Protein AF-A0A6P0X3E1-F1 (afdb_monomer)

pLDDT: mean 87.37, std 18.37, range [26.75, 98.31]

Secondary structure (DSSP, 8-state):
---EEEEES-TTSHHHHHHHHHHHHTTPPPPEEE-HHHHHTTSS-SGGG--TTEEEEE---TT-HHHHHHHHHHHHTS---S-S----HHHHHT----TTB---HHHHHHHHHHHHHHHHTT--S-EES-HHHHHHHT-HHHHHHHHHHTT---PPB-----SHHHHHHHHHHTT--EEEEEESS--TTTTEEEEEE-SS-EEEEEEEEEEEETTEEEEEEEEEEEEE--HHHHHHHHHHHHTT-EEEEE-PPPPEETTEEEEEEEEEETTEEEEEEEEE-SSS---GGGTPEEP--S-TT--------TTTSTTTTT--

Structure (mmCIF, N/CA/C/O backbone):
data_AF-A0A6P0X3E1-F1
#
_entry.id   AF-A0A6P0X3E1-F1
#
loop_
_atom_site.group_PDB
_atom_site.id
_atom_site.type_symbol
_atom_site.label_atom_id
_atom_site.label_alt_id
_atom_site.label_comp_id
_atom_site.label_asym_id
_atom_site.label_entity_id
_atom_site.label_seq_id
_atom_site.pdbx_PDB_ins_code
_atom_site.Cartn_x
_atom_site.Cartn_y
_atom_site.Cartn_z
_atom_site.occupancy
_atom_site.B_iso_or_equiv
_atom_site.auth_seq_id
_atom_site.auth_comp_id
_atom_site.auth_asym_id
_atom_site.auth_atom_id
_atom_site.pdbx_PDB_model_num
ATOM 1 N N . MET A 1 1 ? -15.601 1.318 35.218 1.00 66.62 1 MET A N 1
ATOM 2 C CA . MET A 1 1 ? -16.204 0.570 34.089 1.00 66.62 1 MET A CA 1
ATOM 3 C C . MET A 1 1 ? -15.114 -0.261 33.430 1.00 66.62 1 MET A C 1
ATOM 5 O O . MET A 1 1 ? -13.980 0.200 33.397 1.00 66.62 1 MET A O 1
ATOM 9 N N . SER A 1 2 ? -15.415 -1.480 32.975 1.00 85.50 2 SER A N 1
ATOM 10 C CA . SER A 1 2 ? -14.449 -2.319 32.248 1.00 85.50 2 SER A CA 1
ATOM 11 C C . SER A 1 2 ? -14.165 -1.731 30.865 1.00 85.50 2 SER A C 1
ATOM 13 O O . SER A 1 2 ? -15.109 -1.286 30.215 1.00 85.50 2 SER A O 1
ATOM 15 N N . ILE A 1 3 ? -12.913 -1.783 30.403 1.00 92.31 3 ILE A N 1
ATOM 16 C CA . ILE A 1 3 ? -12.552 -1.405 29.028 1.00 92.31 3 ILE A CA 1
ATOM 17 C C . ILE A 1 3 ? -13.350 -2.258 28.034 1.00 92.31 3 ILE A C 1
ATOM 19 O O . ILE A 1 3 ? -13.480 -3.471 28.223 1.00 92.31 3 ILE A O 1
ATOM 23 N N . GLN A 1 4 ? -13.857 -1.632 26.974 1.00 95.12 4 GLN A N 1
ATOM 24 C CA . GLN A 1 4 ? -14.487 -2.316 25.849 1.00 95.12 4 GLN A CA 1
ATOM 25 C C . GLN A 1 4 ? -13.724 -2.000 24.564 1.00 95.12 4 GLN A C 1
ATOM 27 O O . GLN A 1 4 ? -13.453 -0.844 24.246 1.00 95.12 4 GLN A O 1
ATOM 32 N N . PHE A 1 5 ? -13.384 -3.041 23.810 1.00 97.44 5 PHE A N 1
ATOM 33 C CA . PHE A 1 5 ? -12.738 -2.890 22.513 1.00 97.44 5 PHE A CA 1
ATOM 34 C C . PHE A 1 5 ? -13.763 -2.911 21.387 1.00 97.44 5 PHE A C 1
ATOM 36 O O . PHE A 1 5 ? -14.680 -3.734 21.372 1.00 97.44 5 PHE A O 1
ATOM 43 N N . ILE A 1 6 ? -13.559 -2.031 20.418 1.00 97.69 6 ILE A N 1
ATOM 44 C CA . ILE A 1 6 ? -14.297 -1.980 19.166 1.00 97.69 6 ILE A CA 1
ATOM 45 C C . ILE A 1 6 ? -13.281 -2.155 18.048 1.00 97.69 6 ILE A C 1
ATOM 47 O O . ILE A 1 6 ? -12.266 -1.462 18.010 1.00 97.69 6 ILE A O 1
ATOM 51 N N . VAL A 1 7 ? -13.529 -3.095 17.144 1.00 97.62 7 VAL A N 1
ATOM 52 C CA . VAL A 1 7 ? -12.631 -3.376 16.023 1.00 97.62 7 VAL A CA 1
ATOM 53 C C . VAL A 1 7 ? -13.364 -3.112 14.720 1.00 97.62 7 VAL A C 1
ATOM 55 O O . VAL A 1 7 ? -14.329 -3.800 14.393 1.00 97.62 7 VAL A O 1
ATOM 58 N N . VAL A 1 8 ? -12.863 -2.139 13.964 1.00 97.81 8 VAL A N 1
ATOM 59 C CA . VAL A 1 8 ? -13.293 -1.867 12.594 1.00 97.81 8 VAL A CA 1
ATOM 60 C C . VAL A 1 8 ? -12.459 -2.733 11.656 1.00 97.81 8 VAL A C 1
ATOM 62 O O . VAL A 1 8 ? -11.245 -2.537 11.548 1.00 97.81 8 VAL A O 1
ATOM 65 N N . ALA A 1 9 ? -13.074 -3.729 11.023 1.00 97.31 9 ALA A N 1
ATOM 66 C CA . ALA A 1 9 ? -12.349 -4.704 10.213 1.00 97.31 9 ALA A CA 1
ATOM 67 C C . ALA A 1 9 ? -13.232 -5.433 9.195 1.00 97.31 9 ALA A C 1
ATOM 69 O O . ALA A 1 9 ? -14.449 -5.514 9.328 1.00 97.31 9 ALA A O 1
ATOM 70 N N . ASN A 1 10 ? -12.581 -6.068 8.222 1.00 96.19 10 ASN A N 1
ATOM 71 C CA . ASN A 1 10 ? -13.181 -7.158 7.455 1.00 96.19 10 ASN A CA 1
ATOM 72 C C . ASN A 1 10 ? -13.273 -8.392 8.368 1.00 96.19 10 ASN A C 1
ATOM 74 O O . ASN A 1 10 ? -12.236 -8.911 8.798 1.00 96.19 10 ASN A O 1
ATOM 78 N N . GLN A 1 11 ? -14.489 -8.823 8.717 1.00 93.44 11 GLN A N 1
ATOM 79 C CA . GLN A 1 11 ? -14.736 -9.844 9.746 1.00 93.44 11 GLN A CA 1
ATOM 80 C C . GLN A 1 11 ? -14.073 -11.193 9.423 1.00 93.44 11 GLN A C 1
ATOM 82 O O . GLN A 1 11 ? -13.630 -11.902 10.325 1.00 93.44 11 GLN A O 1
ATOM 87 N N . GLU A 1 12 ? -13.938 -11.524 8.141 1.00 92.56 12 GLU A N 1
ATOM 88 C CA . GLU A 1 12 ? -13.282 -12.728 7.630 1.00 92.56 12 GLU A CA 1
ATOM 89 C C . GLU A 1 12 ? -11.753 -12.728 7.819 1.00 92.56 12 GLU A C 1
ATOM 91 O O . GLU A 1 12 ? -11.081 -13.741 7.600 1.00 92.56 12 GLU A O 1
ATOM 96 N N . ASN A 1 13 ? -11.158 -11.595 8.205 1.00 92.25 13 ASN A N 1
ATOM 97 C CA . ASN A 1 13 ? -9.718 -11.495 8.371 1.00 92.25 13 ASN A CA 1
ATOM 98 C C . ASN A 1 13 ? -9.265 -12.219 9.644 1.00 92.25 13 ASN A C 1
ATOM 100 O O . ASN A 1 13 ? -9.658 -11.878 10.755 1.00 92.25 13 ASN A O 1
ATOM 104 N N . ARG A 1 14 ? -8.308 -13.145 9.498 1.00 93.44 14 ARG A N 1
ATOM 105 C CA . ARG A 1 14 ? -7.679 -13.885 10.607 1.00 93.44 14 ARG A CA 1
ATOM 106 C C . ARG A 1 14 ? -7.200 -12.993 11.764 1.00 93.44 14 ARG A C 1
ATOM 108 O O . ARG A 1 14 ? -7.143 -13.463 12.897 1.00 93.44 14 ARG A O 1
ATOM 115 N N . ARG A 1 15 ? -6.825 -11.731 11.507 1.00 93.06 15 ARG A N 1
ATOM 116 C CA . ARG A 1 15 ? -6.444 -10.785 12.573 1.00 93.06 15 ARG A CA 1
ATOM 117 C C . ARG A 1 15 ? -7.580 -10.517 13.563 1.00 93.06 15 ARG A C 1
ATOM 119 O O . ARG A 1 15 ? -7.286 -10.368 14.742 1.00 93.06 15 ARG A O 1
ATOM 126 N N . VAL A 1 16 ? -8.836 -10.534 13.115 1.00 95.50 16 VAL A N 1
ATOM 127 C CA . VAL A 1 16 ? -10.017 -10.393 13.978 1.00 95.50 16 VAL A CA 1
ATOM 128 C C . VAL A 1 16 ? -10.124 -11.589 14.919 1.00 95.50 16 VAL A C 1
ATOM 130 O O . VAL A 1 16 ? -10.204 -11.406 16.129 1.00 95.50 16 VAL A O 1
ATOM 133 N N . THR A 1 17 ? -10.018 -12.815 14.396 1.00 95.62 17 THR A N 1
ATOM 134 C CA . THR A 1 17 ? -10.024 -14.037 15.218 1.00 95.62 17 THR A CA 1
ATOM 135 C C . THR A 1 17 ? -8.892 -14.042 16.246 1.00 95.62 17 THR A C 1
ATOM 137 O O . THR A 1 17 ? -9.122 -14.317 17.419 1.00 95.62 17 THR A O 1
ATOM 140 N N . LEU A 1 18 ? -7.666 -13.698 15.829 1.00 96.12 18 LEU A N 1
ATOM 141 C CA . LEU A 1 18 ? -6.511 -13.635 16.732 1.00 96.12 18 LEU A CA 1
ATOM 142 C C . LEU A 1 18 ? -6.674 -12.561 17.815 1.00 96.12 18 LEU A C 1
ATOM 144 O O . LEU A 1 18 ? -6.207 -12.755 18.933 1.00 96.12 18 LEU A O 1
ATOM 148 N N . TRP A 1 19 ? -7.327 -11.443 17.491 1.00 95.88 19 TRP A N 1
ATOM 149 C CA . TRP A 1 19 ? -7.636 -10.398 18.460 1.00 95.88 19 TRP A CA 1
ATOM 150 C C . TRP A 1 19 ? -8.652 -10.876 19.500 1.00 95.88 19 TRP A C 1
ATOM 152 O O . TRP A 1 19 ? -8.401 -10.729 20.691 1.00 95.88 19 TRP A O 1
ATOM 162 N N . GLN A 1 20 ? -9.749 -11.508 19.069 1.00 97.44 20 GLN A N 1
ATOM 163 C CA . GLN A 1 20 ? -10.754 -12.059 19.987 1.00 97.44 20 GLN A CA 1
ATOM 164 C C . GLN A 1 20 ? -10.147 -13.104 20.933 1.00 97.44 20 GLN A C 1
ATOM 166 O O . GLN A 1 20 ? -10.355 -13.023 22.140 1.00 97.44 20 GLN A O 1
ATOM 171 N N . GLN A 1 21 ? -9.309 -14.009 20.412 1.00 97.69 21 GLN A N 1
ATOM 172 C CA . GLN A 1 21 ? -8.597 -14.993 21.235 1.00 97.69 21 GLN A CA 1
ATOM 173 C C . GLN A 1 21 ? -7.678 -14.334 22.272 1.00 97.69 21 GLN A C 1
ATOM 175 O O . GLN A 1 21 ? -7.564 -14.806 23.399 1.00 97.69 21 GLN A O 1
ATOM 180 N N . ALA A 1 22 ? -6.995 -13.247 21.901 1.00 95.94 22 ALA A N 1
ATOM 181 C CA . ALA A 1 22 ? -6.134 -12.522 22.829 1.00 95.94 22 ALA A CA 1
ATOM 182 C C . ALA A 1 22 ? -6.940 -11.871 23.964 1.00 95.94 22 ALA A C 1
ATOM 184 O O . ALA A 1 22 ? -6.491 -11.897 25.106 1.00 95.94 22 ALA A O 1
ATOM 185 N N . LEU A 1 23 ? -8.125 -11.326 23.667 1.00 96.31 23 LEU A N 1
ATOM 186 C CA . LEU A 1 23 ? -9.020 -10.771 24.687 1.00 96.31 23 LEU A CA 1
ATOM 187 C C . LEU A 1 23 ? -9.530 -11.855 25.638 1.00 96.31 23 LEU A C 1
ATOM 189 O O . LEU A 1 23 ? -9.452 -11.672 26.850 1.00 96.31 23 LEU A O 1
ATOM 193 N N . GLU A 1 24 ? -9.964 -12.995 25.099 1.00 97.06 24 GLU A N 1
ATOM 194 C CA . GLU A 1 24 ? -10.399 -14.153 25.887 1.00 97.06 24 GLU A CA 1
ATOM 195 C C . GLU A 1 24 ? -9.293 -14.641 26.832 1.00 97.06 24 GLU A C 1
ATOM 197 O O . GLU A 1 24 ? -9.516 -14.765 28.035 1.00 97.06 24 GLU A O 1
ATOM 202 N N . ASN A 1 25 ? -8.072 -14.820 26.318 1.00 97.00 25 ASN A N 1
ATOM 203 C CA . ASN A 1 25 ? -6.921 -15.262 27.113 1.00 97.00 25 ASN A CA 1
ATOM 204 C C . ASN A 1 25 ? -6.555 -14.287 28.246 1.00 97.00 25 ASN A C 1
ATOM 206 O O . ASN A 1 25 ? -5.915 -14.687 29.216 1.00 97.00 25 ASN A O 1
ATOM 210 N N . LEU A 1 26 ? -6.927 -13.012 28.114 1.00 95.31 26 LEU A N 1
ATOM 211 C CA . LEU A 1 26 ? -6.706 -11.970 29.117 1.00 95.31 26 LEU A CA 1
ATOM 212 C C . LEU A 1 26 ? -7.928 -11.748 30.025 1.00 95.31 26 LEU A C 1
ATOM 214 O O . LEU A 1 26 ? -7.904 -10.842 30.856 1.00 95.31 26 LEU A O 1
ATOM 218 N N . GLY A 1 27 ? -9.002 -12.529 29.865 1.00 95.19 27 GLY A N 1
ATOM 219 C CA . GLY A 1 27 ? -10.251 -12.349 30.610 1.00 95.19 27 GLY A CA 1
ATOM 220 C C . GLY A 1 27 ? -10.971 -11.031 30.295 1.00 95.19 27 GLY A C 1
ATOM 221 O O . GLY A 1 27 ? -11.768 -10.550 31.101 1.00 95.19 27 GLY A O 1
ATOM 222 N N . VAL A 1 28 ? -10.684 -10.419 29.144 1.00 95.00 28 VAL A N 1
ATOM 223 C CA . VAL A 1 28 ? -11.323 -9.183 28.680 1.00 95.00 28 VAL A CA 1
ATOM 224 C C . VAL A 1 28 ? -12.553 -9.532 27.845 1.00 95.00 28 VAL A C 1
ATOM 226 O O . VAL A 1 28 ? -12.562 -10.514 27.105 1.00 95.00 28 VAL A O 1
ATOM 229 N N . LYS A 1 29 ? -13.606 -8.708 27.940 1.00 95.75 29 LYS A N 1
ATOM 230 C CA . LYS A 1 29 ? -14.819 -8.882 27.130 1.00 95.75 29 LYS A CA 1
ATOM 231 C C . LYS A 1 29 ? -14.474 -8.932 25.630 1.00 95.75 29 LYS A C 1
ATOM 233 O O . LYS A 1 29 ? -13.641 -8.131 25.193 1.00 95.75 29 LYS A O 1
ATOM 238 N N . PRO A 1 30 ? -15.139 -9.798 24.839 1.00 97.12 30 PRO A N 1
ATOM 239 C CA . PRO A 1 30 ? -14.965 -9.831 23.391 1.00 97.12 30 PRO A CA 1
ATOM 240 C C . PRO A 1 30 ? -15.162 -8.452 22.764 1.00 97.12 30 PRO A C 1
ATOM 242 O O . PRO A 1 30 ? -16.030 -7.681 23.184 1.00 97.12 30 PRO A O 1
ATOM 245 N N . ALA A 1 31 ? -14.368 -8.147 21.740 1.00 97.56 31 ALA A N 1
ATOM 246 C CA . ALA A 1 31 ? -14.509 -6.888 21.028 1.00 97.56 31 ALA A CA 1
ATOM 247 C C . ALA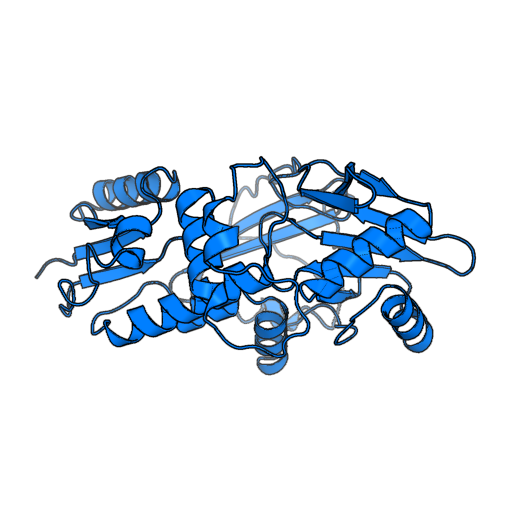 A 1 31 ? -15.812 -6.864 20.224 1.00 97.56 31 ALA A C 1
ATOM 249 O O . ALA A 1 31 ? -16.179 -7.856 19.589 1.00 97.56 31 ALA A O 1
ATOM 250 N N . THR A 1 32 ? -16.468 -5.709 20.180 1.00 97.19 32 THR A N 1
ATOM 251 C CA . THR A 1 32 ? -17.537 -5.457 19.211 1.00 97.19 32 THR A CA 1
ATOM 252 C C . THR A 1 32 ? -16.910 -5.255 17.833 1.00 97.19 32 THR A C 1
ATOM 254 O O . THR A 1 32 ? -15.993 -4.448 17.688 1.00 97.19 32 THR A O 1
ATOM 257 N N . ILE A 1 33 ? -17.367 -6.000 16.827 1.00 97.25 33 ILE A N 1
ATOM 258 C CA . ILE A 1 33 ? -16.860 -5.881 15.455 1.00 97.25 33 ILE A CA 1
ATOM 259 C C . ILE A 1 33 ? -17.792 -4.982 14.652 1.00 97.25 33 ILE A C 1
ATOM 261 O O . ILE A 1 33 ? -18.999 -5.207 14.645 1.00 97.25 33 ILE A O 1
ATOM 265 N N . ILE A 1 34 ? -17.215 -4.007 13.955 1.00 97.00 34 ILE A N 1
ATOM 266 C CA . ILE A 1 34 ? -17.905 -3.187 12.960 1.00 97.00 34 ILE A CA 1
ATOM 267 C C . ILE A 1 34 ? -17.254 -3.460 11.609 1.00 97.00 34 ILE A C 1
ATOM 269 O O . ILE A 1 34 ? -16.026 -3.415 11.485 1.00 97.00 34 ILE A O 1
ATOM 273 N N . THR A 1 35 ? -18.058 -3.753 10.591 1.00 97.50 35 THR A N 1
ATOM 274 C CA . THR A 1 35 ? -17.514 -4.016 9.259 1.00 97.50 35 THR A CA 1
ATOM 275 C C . THR A 1 35 ? -17.233 -2.717 8.510 1.00 97.50 35 THR A C 1
ATOM 277 O O . THR A 1 35 ? -17.966 -1.735 8.639 1.00 97.50 35 THR A O 1
ATOM 280 N N . TYR A 1 36 ? -16.186 -2.707 7.677 1.00 98.06 36 TYR A N 1
ATOM 281 C CA . TYR A 1 36 ? -15.957 -1.577 6.771 1.00 98.06 36 TYR A CA 1
ATOM 282 C C . TYR A 1 36 ? -17.138 -1.363 5.825 1.00 98.06 36 TYR A C 1
ATOM 284 O O . TYR A 1 36 ? -17.501 -0.222 5.569 1.00 98.06 36 TYR A O 1
ATOM 292 N N . SER A 1 37 ? -17.763 -2.440 5.346 1.00 97.06 37 SER A N 1
ATOM 293 C CA . SER A 1 37 ? -18.932 -2.355 4.470 1.00 97.06 37 SER A CA 1
ATOM 294 C C . SER A 1 37 ? -20.089 -1.592 5.120 1.00 97.06 37 SER A C 1
ATOM 296 O O . SER A 1 37 ? -20.703 -0.761 4.459 1.00 97.06 37 SER A O 1
ATOM 298 N N . ASP A 1 38 ? -20.362 -1.825 6.408 1.00 97.50 38 ASP A N 1
ATOM 299 C CA . ASP A 1 38 ? -21.428 -1.118 7.129 1.00 97.50 38 ASP A CA 1
ATOM 300 C C . ASP A 1 38 ? -21.092 0.350 7.370 1.00 97.50 38 ASP A C 1
ATOM 302 O O . ASP A 1 38 ? -21.947 1.204 7.138 1.00 97.50 38 ASP A O 1
ATOM 306 N N . LEU A 1 39 ? -19.851 0.661 7.761 1.00 97.31 39 LEU A N 1
ATOM 307 C CA . LEU A 1 39 ? -19.427 2.051 7.956 1.00 97.31 39 LEU A CA 1
ATOM 308 C C . LEU A 1 39 ? -19.421 2.849 6.652 1.00 97.31 39 LEU A C 1
ATOM 310 O O . LEU A 1 39 ? -19.841 4.001 6.638 1.00 97.31 39 LEU A O 1
ATOM 314 N N . ILE A 1 40 ? -18.942 2.258 5.555 1.00 97.69 40 ILE A N 1
ATOM 315 C CA . ILE A 1 40 ? -18.895 2.932 4.251 1.00 97.69 40 ILE A CA 1
ATOM 316 C C . ILE A 1 40 ? -20.314 3.160 3.717 1.00 97.69 40 ILE A C 1
ATOM 318 O O . ILE A 1 40 ? -20.591 4.215 3.154 1.00 97.69 40 ILE A O 1
ATOM 322 N N . ALA A 1 41 ? -21.222 2.201 3.919 1.00 96.38 41 ALA A N 1
ATOM 323 C CA . ALA A 1 41 ? -22.620 2.317 3.514 1.00 96.38 41 ALA A CA 1
ATOM 324 C C . ALA A 1 41 ? -23.478 3.173 4.469 1.00 96.38 41 ALA A C 1
ATOM 326 O O . ALA A 1 41 ? -24.667 3.348 4.208 1.00 96.38 41 ALA A O 1
ATOM 327 N N . GLY A 1 42 ? -22.919 3.669 5.580 1.00 96.00 42 GLY A N 1
ATOM 328 C CA . GLY A 1 42 ? -23.657 4.430 6.595 1.00 96.00 42 GLY A CA 1
ATOM 329 C C . GLY A 1 42 ? -24.690 3.607 7.376 1.00 96.00 42 GLY A C 1
ATOM 330 O O . GLY A 1 42 ? -25.617 4.175 7.947 1.00 96.00 42 GLY A O 1
ATOM 331 N N . ARG A 1 43 ? -24.562 2.273 7.393 1.00 96.75 43 ARG A N 1
ATOM 332 C CA . ARG A 1 43 ? -25.438 1.364 8.159 1.00 96.75 43 ARG A CA 1
ATOM 333 C C . ARG A 1 43 ? -25.056 1.277 9.635 1.00 96.75 43 ARG A C 1
ATOM 335 O O . ARG A 1 43 ? -25.869 0.856 10.451 1.00 96.75 43 ARG A O 1
ATOM 342 N N . ASP A 1 44 ? -23.825 1.656 9.959 1.00 95.12 44 ASP A N 1
ATOM 343 C CA . ASP A 1 44 ? -23.316 1.803 11.321 1.00 95.12 44 ASP A CA 1
ATOM 344 C C . ASP A 1 44 ? -22.477 3.088 11.400 1.00 95.12 44 ASP A C 1
ATOM 346 O O . ASP A 1 44 ? -22.050 3.625 10.373 1.00 95.12 44 ASP A O 1
ATOM 350 N N . THR A 1 45 ? -22.242 3.591 12.609 1.00 95.44 45 THR A N 1
ATOM 351 C CA . THR A 1 45 ? -21.490 4.827 12.844 1.00 95.44 45 THR A CA 1
ATOM 352 C C . THR A 1 45 ? -20.589 4.689 14.071 1.00 95.44 45 THR A C 1
ATOM 354 O O . THR A 1 45 ? -20.871 3.906 14.983 1.00 95.44 45 THR A O 1
ATOM 357 N N . LEU A 1 46 ? -19.469 5.418 14.109 1.00 95.69 46 LEU A N 1
ATOM 358 C CA . LEU A 1 46 ? -18.535 5.316 15.236 1.00 95.69 46 LEU A CA 1
ATOM 359 C C . LEU A 1 46 ? -19.003 6.114 16.459 1.00 95.69 46 LEU A C 1
ATOM 361 O O . LEU A 1 46 ? -18.615 5.779 17.579 1.00 95.69 46 LEU A O 1
ATOM 365 N N . GLU A 1 47 ? -19.889 7.101 16.283 1.00 95.06 47 GLU A N 1
ATOM 366 C CA . GLU A 1 47 ? -20.376 7.963 17.365 1.00 95.06 47 GLU A CA 1
ATOM 367 C C . GLU A 1 47 ? -21.050 7.175 18.491 1.00 95.06 47 GLU A C 1
ATOM 369 O O . GLU A 1 47 ? -20.933 7.545 19.661 1.00 95.06 47 GLU A O 1
ATOM 374 N N . ARG A 1 48 ? -21.715 6.053 18.176 1.00 94.50 48 ARG A N 1
ATOM 375 C CA . ARG A 1 48 ? -22.381 5.218 19.192 1.00 94.50 48 ARG A CA 1
ATOM 376 C C . ARG A 1 48 ? -21.412 4.569 20.183 1.00 94.50 48 ARG A C 1
ATOM 378 O O . ARG A 1 48 ? -21.842 4.068 21.220 1.00 94.50 48 ARG A O 1
ATOM 385 N N . PHE A 1 49 ? -20.113 4.588 19.885 1.00 93.69 49 PHE A N 1
ATOM 386 C CA . PHE A 1 49 ? -19.057 4.045 20.734 1.00 93.69 49 PHE A CA 1
ATOM 387 C C . PHE A 1 49 ? -18.237 5.123 21.451 1.00 93.69 49 PHE A C 1
ATOM 389 O O . PHE A 1 49 ? -17.261 4.771 22.115 1.00 93.69 49 PHE A O 1
ATOM 396 N N . ASN A 1 50 ? -18.644 6.396 21.396 1.00 90.69 50 ASN A N 1
ATOM 397 C CA . ASN A 1 50 ? -17.974 7.515 22.064 1.00 90.69 50 ASN A CA 1
ATOM 398 C C . ASN A 1 50 ? -18.157 7.495 23.583 1.00 90.69 50 ASN A C 1
ATOM 400 O O . ASN A 1 50 ? -18.902 8.281 24.165 1.00 90.69 50 ASN A O 1
ATOM 404 N N . GLN A 1 51 ? -17.455 6.577 24.234 1.00 91.56 51 GLN A N 1
ATOM 405 C CA . GLN A 1 51 ? -17.371 6.485 25.681 1.00 91.56 51 GLN A CA 1
ATOM 406 C C . GLN A 1 51 ? -15.896 6.475 26.099 1.00 91.56 51 GLN A C 1
ATOM 408 O O . GLN A 1 51 ? -15.095 5.811 25.442 1.00 91.56 51 GLN A O 1
ATOM 413 N N . PRO A 1 52 ? -15.508 7.122 27.214 1.00 89.62 52 PRO A N 1
ATOM 414 C CA . PRO A 1 52 ? -14.104 7.172 27.642 1.00 89.62 52 PRO A CA 1
ATOM 415 C C . PRO A 1 52 ? -13.455 5.800 27.894 1.00 89.62 52 PRO A C 1
ATOM 417 O O . PRO A 1 52 ? -12.236 5.674 27.849 1.00 89.62 52 PRO A O 1
ATOM 420 N N . HIS A 1 53 ? -14.260 4.772 28.180 1.00 92.69 53 HIS A N 1
ATOM 421 C CA . HIS A 1 53 ? -13.807 3.398 28.431 1.00 92.69 53 HIS A CA 1
ATOM 422 C C . HIS A 1 53 ? -13.812 2.508 27.176 1.00 92.69 53 HIS A C 1
ATOM 424 O O . HIS A 1 53 ? -13.422 1.339 27.254 1.00 92.69 53 HIS A O 1
ATOM 430 N N . ASN A 1 54 ? -14.244 3.045 26.035 1.00 96.12 54 ASN A N 1
ATOM 431 C CA . ASN A 1 54 ? -14.207 2.362 24.753 1.00 96.12 54 ASN A CA 1
ATOM 432 C C . ASN A 1 54 ? -12.890 2.658 24.039 1.00 96.12 54 ASN A C 1
ATOM 434 O O . ASN A 1 54 ? -12.401 3.783 24.063 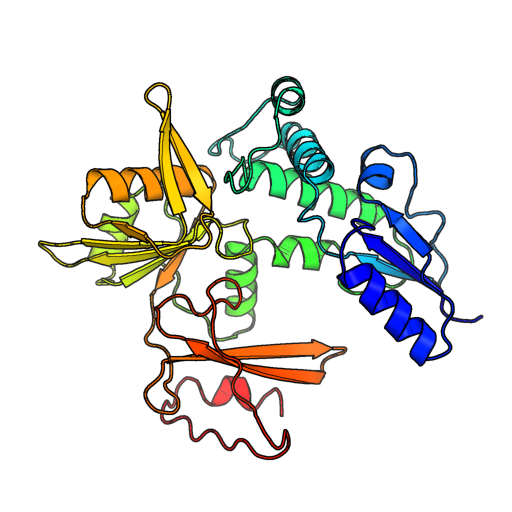1.00 96.12 54 ASN A O 1
ATOM 438 N N . ILE A 1 55 ? -12.328 1.649 23.379 1.00 97.00 55 ILE A N 1
ATOM 439 C CA . ILE A 1 55 ? -11.121 1.794 22.565 1.00 97.00 55 ILE A CA 1
ATOM 440 C C . ILE A 1 55 ? -11.417 1.278 21.163 1.00 97.00 55 ILE A C 1
ATOM 442 O O . ILE A 1 55 ? -11.719 0.094 20.988 1.00 97.00 55 ILE A O 1
ATOM 446 N N . ILE A 1 56 ? -11.293 2.152 20.165 1.00 97.69 56 ILE A N 1
ATOM 447 C CA . ILE A 1 56 ? -11.496 1.795 18.758 1.00 97.69 56 ILE A CA 1
ATOM 448 C C . ILE A 1 56 ? -10.163 1.410 18.114 1.00 97.69 56 ILE A C 1
ATOM 450 O O . ILE A 1 56 ? -9.159 2.114 18.206 1.00 97.69 56 ILE A O 1
ATOM 454 N N . ARG A 1 57 ? -10.151 0.279 17.418 1.00 96.50 57 ARG A N 1
ATOM 455 C CA . ARG A 1 57 ? -9.023 -0.214 16.631 1.00 96.50 57 ARG A CA 1
ATOM 456 C C . ARG A 1 57 ? -9.458 -0.362 15.181 1.00 96.50 57 ARG A C 1
ATOM 458 O O . ARG A 1 57 ? -10.370 -1.131 14.890 1.00 96.50 57 ARG A O 1
ATOM 465 N N . PHE A 1 58 ? -8.741 0.281 14.272 1.00 96.69 58 PHE A N 1
ATOM 466 C CA . PHE A 1 58 ? -8.876 0.027 12.841 1.00 96.69 58 PHE A CA 1
ATOM 467 C C . PHE A 1 58 ? -7.895 -1.077 12.433 1.00 96.69 58 PHE A C 1
ATOM 469 O O . PHE A 1 58 ? -6.686 -0.975 12.661 1.00 96.69 58 PHE A O 1
ATOM 476 N N . ASP A 1 59 ? -8.405 -2.162 11.857 1.00 95.12 59 ASP A N 1
ATOM 477 C CA . ASP A 1 59 ? -7.570 -3.160 11.189 1.00 95.12 59 ASP A CA 1
ATOM 478 C C . ASP A 1 59 ? -7.263 -2.703 9.745 1.00 95.12 59 ASP A C 1
ATOM 480 O O . ASP A 1 59 ? -7.569 -1.575 9.376 1.00 95.12 59 ASP A O 1
ATOM 484 N N . SER A 1 60 ? -6.595 -3.509 8.909 1.00 92.25 60 SER A N 1
ATOM 485 C CA . SER A 1 60 ? -6.409 -3.100 7.505 1.00 92.25 60 SER A CA 1
ATOM 486 C C . SER A 1 60 ? -7.602 -3.541 6.645 1.00 92.25 60 SER A C 1
ATOM 488 O O . SER A 1 60 ? -8.022 -4.696 6.768 1.00 92.25 60 SER A O 1
ATOM 490 N N . PRO A 1 61 ? -8.112 -2.670 5.752 1.00 94.56 61 PRO A N 1
ATOM 491 C CA . PRO A 1 61 ? -9.311 -2.922 4.937 1.00 94.56 61 PRO A CA 1
ATOM 492 C C . PRO A 1 61 ? -9.069 -3.870 3.749 1.00 94.56 61 PRO A C 1
ATOM 494 O O . PRO A 1 61 ? -9.929 -4.045 2.890 1.00 94.56 61 PRO A O 1
ATOM 497 N N . GLU A 1 62 ? -7.885 -4.475 3.653 1.00 89.31 62 GLU A N 1
ATOM 498 C CA . GLU A 1 62 ? -7.494 -5.302 2.513 1.00 89.31 62 GLU A CA 1
ATOM 499 C C . GLU A 1 62 ? -8.123 -6.706 2.550 1.00 89.31 62 GLU A C 1
ATOM 501 O O . GLU A 1 62 ? -8.660 -7.151 3.565 1.00 89.31 62 GLU A O 1
ATOM 506 N N . LYS A 1 63 ? -7.965 -7.446 1.441 1.00 89.31 63 LYS A N 1
ATOM 507 C CA . LYS A 1 63 ? -8.460 -8.823 1.221 1.00 89.31 63 LYS A CA 1
ATOM 508 C C . LYS A 1 63 ? -9.981 -8.978 1.127 1.00 89.31 63 LYS A C 1
ATOM 510 O O . LYS A 1 63 ? -10.448 -10.109 1.098 1.00 89.31 63 LYS A O 1
ATOM 515 N N . ASN A 1 64 ? -10.708 -7.877 0.987 1.00 94.75 64 ASN A N 1
ATOM 516 C CA . ASN A 1 64 ? -12.124 -7.868 0.655 1.00 94.75 64 ASN A CA 1
ATOM 517 C C . ASN A 1 64 ? -12.326 -7.020 -0.608 1.00 94.75 64 ASN A C 1
ATOM 519 O O . ASN A 1 64 ? -11.948 -5.847 -0.630 1.00 94.75 64 ASN A O 1
ATOM 523 N N . PHE A 1 65 ? -12.836 -7.632 -1.679 1.00 95.44 65 PHE A N 1
ATOM 524 C CA . PHE A 1 65 ? -12.981 -6.952 -2.967 1.00 95.44 65 PHE A CA 1
ATOM 525 C C . PHE A 1 65 ? -14.063 -5.876 -2.931 1.00 95.44 65 PHE A C 1
ATOM 527 O O . PHE A 1 65 ? -13.814 -4.776 -3.409 1.00 95.44 65 PHE A O 1
ATOM 534 N N . GLU A 1 66 ? -15.205 -6.148 -2.302 1.00 96.44 66 GLU A N 1
ATOM 535 C CA . GLU A 1 66 ? -16.305 -5.184 -2.207 1.00 96.44 66 GLU A CA 1
ATOM 536 C C . GLU A 1 66 ? -15.902 -3.945 -1.406 1.00 96.44 66 GLU A C 1
ATOM 538 O O . GLU A 1 66 ? -16.189 -2.822 -1.812 1.00 96.44 66 GLU A O 1
ATOM 543 N N . VAL A 1 67 ? -15.139 -4.119 -0.322 1.00 97.19 67 VAL A N 1
ATOM 544 C CA . VAL A 1 67 ? -14.566 -2.983 0.415 1.00 97.19 67 VAL A CA 1
ATOM 545 C C . VAL A 1 67 ? -13.555 -2.232 -0.449 1.00 97.19 67 VAL A C 1
ATOM 547 O O . VAL A 1 67 ? -13.602 -1.008 -0.505 1.00 97.19 67 VAL A O 1
ATOM 550 N N . ALA A 1 68 ? -12.668 -2.920 -1.175 1.00 96.19 68 ALA A N 1
ATOM 551 C CA . ALA A 1 68 ? -11.732 -2.249 -2.079 1.00 96.19 68 ALA A CA 1
ATOM 552 C C . ALA A 1 68 ? -12.453 -1.457 -3.186 1.00 96.19 68 ALA A C 1
ATOM 554 O O . ALA A 1 68 ? -12.086 -0.315 -3.455 1.00 96.19 68 ALA A O 1
ATOM 555 N N . LYS A 1 69 ? -13.505 -2.032 -3.774 1.00 97.06 69 LYS A N 1
ATOM 556 C CA . LYS A 1 69 ? -14.376 -1.407 -4.773 1.00 97.06 69 LYS A CA 1
ATOM 557 C C . LYS A 1 69 ? -15.081 -0.178 -4.200 1.00 97.06 69 LYS A C 1
ATOM 559 O O . LYS A 1 69 ? -15.037 0.884 -4.815 1.00 97.06 69 LYS A O 1
ATOM 564 N N . ALA A 1 70 ? -15.634 -0.276 -2.992 1.00 97.44 70 ALA A N 1
ATOM 565 C CA . ALA A 1 70 ? -16.262 0.848 -2.304 1.00 97.44 70 ALA A CA 1
ATOM 566 C C . ALA A 1 70 ? -15.263 1.981 -2.002 1.00 97.44 70 ALA A C 1
ATOM 568 O O . ALA A 1 70 ? -15.579 3.150 -2.202 1.00 97.44 70 ALA A O 1
ATOM 569 N N . LEU A 1 71 ? -14.027 1.655 -1.603 1.00 97.69 71 LEU A N 1
ATOM 570 C CA . LEU A 1 71 ? -12.965 2.648 -1.403 1.00 97.69 71 LEU A CA 1
ATOM 571 C C . LEU A 1 71 ? -12.587 3.363 -2.708 1.00 97.69 71 LEU A C 1
ATOM 573 O O . LEU A 1 71 ? -12.435 4.583 -2.711 1.00 97.69 71 LEU A O 1
ATOM 577 N N . ILE A 1 72 ? -12.489 2.641 -3.829 1.00 97.50 72 ILE A N 1
ATOM 578 C CA . ILE A 1 72 ? -12.259 3.254 -5.148 1.00 97.50 72 ILE A CA 1
ATOM 579 C C . ILE A 1 72 ? -13.448 4.151 -5.534 1.00 97.50 72 ILE A C 1
ATOM 581 O O . ILE A 1 72 ? -13.232 5.260 -6.024 1.00 97.50 72 ILE A O 1
ATOM 585 N N . ALA A 1 73 ? -14.687 3.724 -5.270 1.00 97.44 73 ALA A N 1
ATOM 586 C CA . ALA A 1 73 ? -15.888 4.512 -5.554 1.00 97.44 73 ALA A CA 1
ATOM 587 C C . ALA A 1 73 ? -15.900 5.830 -4.765 1.00 97.44 73 ALA A C 1
ATOM 589 O O . ALA A 1 73 ? -16.109 6.889 -5.350 1.00 97.44 73 ALA A O 1
ATOM 590 N N . VAL A 1 74 ? -15.586 5.789 -3.465 1.00 97.62 74 VAL A N 1
ATOM 591 C CA . VAL A 1 74 ? -15.438 7.002 -2.643 1.00 97.62 74 VAL A CA 1
ATOM 592 C C . VAL A 1 74 ? -14.316 7.888 -3.185 1.00 97.62 74 VAL A C 1
ATOM 594 O O . VAL A 1 74 ? -14.493 9.095 -3.335 1.00 97.62 74 VAL A O 1
ATOM 597 N N . GLY A 1 75 ? -13.175 7.296 -3.550 1.00 97.31 75 GLY A N 1
ATOM 598 C CA . GLY A 1 75 ? -12.043 8.018 -4.129 1.00 97.31 75 GLY A CA 1
ATOM 599 C C . GLY A 1 75 ? -12.349 8.716 -5.458 1.00 97.31 75 GLY A C 1
ATOM 600 O O . GLY A 1 75 ? -11.689 9.705 -5.784 1.00 97.31 75 GLY A O 1
ATOM 601 N N . ALA A 1 76 ? -13.363 8.262 -6.205 1.00 95.81 76 ALA A N 1
ATOM 602 C CA . ALA A 1 76 ? -13.805 8.912 -7.440 1.00 95.81 76 ALA A CA 1
ATOM 603 C C . ALA A 1 76 ? -14.287 10.352 -7.191 1.00 95.81 76 ALA A C 1
ATOM 605 O O . ALA A 1 76 ? -14.075 11.217 -8.036 1.00 95.81 76 ALA A O 1
ATOM 606 N N . GLY A 1 77 ? -14.887 10.614 -6.022 1.00 94.75 77 GLY A N 1
ATOM 607 C CA . GLY A 1 77 ? -15.378 11.936 -5.618 1.00 94.75 77 GLY A CA 1
ATOM 608 C C . GLY A 1 77 ? -14.346 12.818 -4.908 1.00 94.75 77 GLY A C 1
ATOM 609 O O . GLY A 1 77 ? -14.664 13.943 -4.533 1.00 94.75 77 GLY A O 1
ATOM 610 N N . VAL A 1 78 ? -13.121 12.330 -4.692 1.00 96.12 78 VAL A N 1
ATOM 611 C CA . VAL A 1 78 ? -12.063 13.076 -3.996 1.00 96.12 78 VAL A CA 1
ATOM 612 C C . VAL A 1 78 ? -11.145 13.739 -5.017 1.00 96.12 78 VAL A C 1
ATOM 614 O O . VAL A 1 78 ? -10.483 13.043 -5.789 1.00 96.12 78 VAL A O 1
ATOM 617 N N . SER A 1 79 ? -11.055 15.068 -4.992 1.00 91.69 79 SER A N 1
ATOM 618 C CA . SER A 1 79 ? -10.148 15.835 -5.856 1.00 91.69 79 SER A CA 1
ATOM 619 C C . SER A 1 79 ? -8.669 15.548 -5.557 1.00 91.69 79 SER A C 1
ATOM 621 O O . SER A 1 79 ? -8.268 15.406 -4.400 1.00 91.69 79 SER A O 1
ATOM 623 N N . ASP A 1 80 ? -7.847 15.498 -6.606 1.00 90.06 80 ASP A N 1
ATOM 624 C CA . ASP A 1 80 ? -6.380 15.498 -6.539 1.00 90.06 80 ASP A CA 1
ATOM 625 C C . ASP A 1 80 ? -5.786 16.316 -7.701 1.00 90.06 80 ASP A C 1
ATOM 627 O O . ASP A 1 80 ? -6.476 17.152 -8.280 1.00 90.06 80 ASP A O 1
ATOM 631 N N . ASP A 1 81 ? -4.506 16.118 -8.024 1.00 87.38 81 ASP A N 1
ATOM 632 C CA . ASP A 1 81 ? -3.805 16.851 -9.084 1.00 87.38 81 ASP A CA 1
ATOM 633 C C . ASP A 1 81 ? -4.198 16.438 -10.518 1.00 87.38 81 ASP A C 1
ATOM 635 O O . ASP A 1 81 ? -3.674 17.010 -11.474 1.00 87.38 81 ASP A O 1
ATOM 639 N N . GLY A 1 82 ? -5.104 15.464 -10.680 1.00 86.75 82 GLY A N 1
ATOM 640 C CA . GLY A 1 82 ? -5.631 15.031 -11.973 1.00 86.75 82 GLY A CA 1
ATOM 641 C C . GLY A 1 82 ? -4.641 14.258 -12.847 1.00 86.75 82 GLY A C 1
ATOM 642 O O . GLY A 1 82 ? -4.931 14.019 -14.017 1.00 86.75 82 GLY A O 1
ATOM 643 N N . LYS A 1 83 ? -3.478 13.862 -12.315 1.00 89.12 83 LYS A N 1
ATOM 644 C CA . LYS A 1 83 ? -2.421 13.182 -13.091 1.00 89.12 83 LYS A CA 1
ATOM 645 C C . LYS A 1 83 ? -2.517 11.661 -13.061 1.00 89.12 83 LYS A C 1
ATOM 647 O O . LYS A 1 83 ? -1.768 10.983 -13.763 1.00 89.12 83 LYS A O 1
ATOM 652 N N . HIS A 1 84 ? -3.404 11.131 -12.228 1.00 93.25 84 HIS A N 1
ATOM 653 C CA . HIS A 1 84 ? -3.496 9.710 -11.948 1.00 93.25 84 HIS A CA 1
ATOM 654 C C . HIS A 1 84 ? -4.625 9.028 -12.710 1.00 93.25 84 HIS A C 1
ATOM 656 O O . HIS A 1 84 ? -5.602 9.672 -13.095 1.00 93.25 84 HIS A O 1
ATOM 662 N N . GLN A 1 85 ? -4.508 7.713 -12.922 1.00 91.88 85 GLN A N 1
ATOM 663 C CA . GLN A 1 85 ? -5.605 6.968 -13.537 1.00 91.88 85 GLN A CA 1
ATOM 664 C C . GLN A 1 85 ? -6.830 7.029 -12.628 1.00 91.88 85 GLN A C 1
ATOM 666 O O . GLN A 1 85 ? -6.723 6.928 -11.402 1.00 91.88 85 GLN A O 1
ATOM 671 N N . ARG A 1 86 ? -8.002 7.181 -13.243 1.00 93.75 86 ARG A N 1
ATOM 672 C CA . ARG A 1 86 ? -9.268 7.271 -12.526 1.00 93.75 86 ARG A CA 1
ATOM 673 C C . ARG A 1 86 ? -10.369 6.502 -13.230 1.00 93.75 86 ARG A C 1
ATOM 675 O O . ARG A 1 86 ? -10.384 6.401 -14.454 1.00 93.75 86 ARG A O 1
ATOM 682 N N . LEU A 1 87 ? -11.308 6.021 -12.427 1.00 95.25 87 LEU A N 1
ATOM 683 C CA . LEU A 1 87 ? -12.622 5.570 -12.860 1.00 95.25 87 LEU A CA 1
ATOM 684 C C . LEU A 1 87 ? -13.703 6.448 -12.254 1.00 95.25 87 LEU A C 1
ATOM 686 O O . LEU A 1 87 ? -13.604 6.863 -11.093 1.00 95.25 87 LEU A O 1
ATOM 690 N N . SER A 1 88 ? -14.760 6.676 -13.031 1.00 94.56 88 SER A N 1
ATOM 691 C CA . SER A 1 88 ? -15.986 7.268 -12.512 1.00 94.56 88 SER A CA 1
ATOM 692 C C . SER A 1 88 ? -16.640 6.325 -11.497 1.00 94.56 88 SER A C 1
ATOM 694 O O . SER A 1 88 ? -16.431 5.113 -11.530 1.00 94.56 88 SER A O 1
ATOM 696 N N . ALA A 1 89 ? -17.474 6.857 -10.602 1.00 91.25 89 ALA A N 1
ATOM 697 C CA . ALA A 1 89 ? -18.217 6.020 -9.657 1.00 91.25 89 ALA A CA 1
ATOM 698 C C . ALA A 1 89 ? -19.112 4.981 -10.368 1.00 91.25 89 ALA A C 1
ATOM 700 O O . ALA A 1 89 ? -19.281 3.873 -9.861 1.00 91.25 89 ALA A O 1
ATOM 701 N N . ALA A 1 90 ? -19.636 5.317 -11.554 1.00 92.31 90 ALA A N 1
ATOM 702 C CA . ALA A 1 90 ? -20.431 4.405 -12.373 1.00 92.31 90 ALA A CA 1
ATOM 703 C C . ALA A 1 90 ? -19.584 3.243 -12.917 1.00 92.31 90 ALA A C 1
ATOM 705 O O . ALA A 1 90 ? -19.972 2.087 -12.771 1.00 92.31 90 ALA A O 1
ATOM 706 N N . ASP A 1 91 ? -18.393 3.525 -13.451 1.00 96.00 91 ASP A N 1
ATOM 707 C CA . ASP A 1 91 ? -17.501 2.483 -13.977 1.00 96.00 91 ASP A CA 1
ATOM 708 C C . ASP A 1 91 ? -16.945 1.595 -12.860 1.00 96.00 91 ASP A C 1
ATOM 710 O O . ASP A 1 91 ? -16.756 0.392 -13.043 1.00 96.00 91 ASP A O 1
ATOM 714 N N . VAL A 1 92 ? -16.732 2.162 -11.666 1.00 95.88 92 VAL A N 1
ATOM 715 C CA . VAL A 1 92 ? -16.339 1.380 -10.490 1.00 95.88 92 VAL A CA 1
ATOM 716 C C . VAL A 1 92 ? -17.387 0.323 -10.165 1.00 95.88 92 VAL A C 1
ATOM 718 O O . VAL A 1 92 ? -17.009 -0.785 -9.799 1.00 95.88 92 VAL A O 1
ATOM 721 N N . ALA A 1 93 ? -18.683 0.607 -10.334 1.00 93.50 93 ALA A N 1
ATOM 722 C CA . ALA A 1 93 ? -19.748 -0.361 -10.075 1.00 93.50 93 ALA A CA 1
ATOM 723 C C . ALA A 1 93 ? -19.663 -1.601 -10.985 1.00 93.50 93 ALA A C 1
ATOM 725 O O . ALA A 1 93 ? -20.031 -2.693 -10.548 1.00 93.50 93 ALA A O 1
ATOM 726 N N . ALA A 1 94 ? -19.109 -1.458 -12.191 1.00 95.19 94 ALA A N 1
ATOM 727 C CA . ALA A 1 94 ? -18.904 -2.548 -13.142 1.00 95.19 94 ALA A CA 1
ATOM 728 C C . ALA A 1 94 ? -17.625 -3.369 -12.884 1.00 95.19 94 ALA A C 1
ATOM 730 O O . ALA A 1 94 ? -17.400 -4.371 -13.555 1.00 95.19 94 ALA A O 1
ATOM 731 N N . LEU A 1 95 ? -16.778 -2.981 -11.920 1.00 95.25 95 LEU A N 1
ATOM 732 C CA . LEU A 1 95 ? -15.568 -3.742 -11.609 1.00 95.25 95 LEU A CA 1
ATOM 733 C C . LEU A 1 95 ? -15.910 -5.125 -11.054 1.00 95.25 95 LEU A C 1
ATOM 735 O O . LEU A 1 95 ? -16.660 -5.256 -10.079 1.00 95.25 95 LEU A O 1
ATOM 739 N N . GLU A 1 96 ? -15.271 -6.133 -11.635 1.00 95.62 96 GLU A N 1
ATOM 740 C CA . GLU A 1 96 ? -15.337 -7.524 -11.206 1.00 95.62 96 GLU A CA 1
ATOM 741 C C . GLU A 1 96 ? -14.068 -7.934 -10.460 1.00 95.62 96 GLU A C 1
ATOM 743 O O . GLU A 1 96 ? -12.988 -7.353 -10.632 1.00 95.62 96 GLU A O 1
ATOM 748 N N . PHE A 1 97 ? -14.205 -8.944 -9.601 1.00 94.94 97 PHE A N 1
ATOM 749 C CA . PHE A 1 97 ? -13.072 -9.463 -8.858 1.00 94.94 97 PHE A CA 1
ATOM 750 C C . PHE A 1 97 ? -12.084 -10.138 -9.807 1.00 94.94 97 PHE A C 1
ATOM 752 O O . PHE A 1 97 ? -12.331 -11.233 -10.307 1.00 94.94 97 PHE A O 1
ATOM 759 N N . ASP A 1 98 ? -10.924 -9.511 -9.965 1.00 93.56 98 ASP A N 1
ATOM 760 C CA . ASP A 1 98 ? -9.814 -10.063 -10.726 1.00 93.56 98 ASP A CA 1
ATOM 761 C C . ASP A 1 98 ? -8.589 -10.261 -9.824 1.00 93.56 98 ASP A C 1
ATOM 763 O O . ASP A 1 98 ? -7.982 -9.326 -9.280 1.00 93.56 98 ASP A O 1
ATOM 767 N N . LYS A 1 99 ? -8.248 -11.529 -9.592 1.00 91.81 99 LYS A N 1
ATOM 768 C CA . LYS A 1 99 ? -7.323 -11.920 -8.534 1.00 91.81 99 LYS A CA 1
ATOM 769 C C . LYS A 1 99 ? -5.909 -11.432 -8.829 1.00 91.81 99 LYS A C 1
ATOM 771 O O . LYS A 1 99 ? -5.187 -11.978 -9.652 1.00 91.81 99 LYS A O 1
ATOM 776 N N . GLY A 1 100 ? -5.450 -10.503 -7.995 1.00 90.75 100 GLY A N 1
ATOM 777 C CA . GLY A 1 100 ? -4.082 -9.991 -8.043 1.00 90.75 100 GLY A CA 1
ATOM 778 C C . GLY A 1 100 ? -3.911 -8.797 -8.972 1.00 90.75 100 GLY A C 1
ATOM 779 O O . GLY A 1 100 ? -2.812 -8.248 -8.993 1.00 90.75 100 GLY A O 1
ATOM 780 N N . ARG A 1 101 ? -4.964 -8.360 -9.673 1.00 93.25 101 ARG A N 1
ATOM 781 C CA . ARG A 1 101 ? -4.941 -7.140 -10.477 1.00 93.25 101 ARG A CA 1
ATOM 782 C C . ARG A 1 101 ? -4.540 -5.942 -9.616 1.00 93.25 101 ARG A C 1
ATOM 784 O O . ARG A 1 101 ? -5.025 -5.767 -8.497 1.00 93.25 101 ARG A O 1
ATOM 791 N N . ILE A 1 102 ? -3.620 -5.131 -10.126 1.00 92.25 102 ILE A N 1
ATOM 792 C CA . ILE A 1 102 ? -3.269 -3.838 -9.537 1.00 92.25 102 ILE A CA 1
ATOM 793 C C . ILE A 1 102 ? -4.264 -2.826 -10.100 1.00 92.25 102 ILE A C 1
ATOM 795 O O . ILE A 1 102 ? -4.258 -2.554 -11.296 1.00 92.25 102 ILE A O 1
ATOM 799 N N . LEU A 1 103 ? -5.151 -2.323 -9.245 1.00 91.38 103 LEU A N 1
ATOM 800 C CA . LEU A 1 103 ? -6.369 -1.637 -9.665 1.00 91.38 103 LEU A CA 1
ATOM 801 C C . LEU A 1 103 ? -6.486 -0.283 -8.954 1.00 91.38 103 LEU A C 1
ATOM 803 O O . LEU A 1 103 ? -6.763 -0.248 -7.757 1.00 91.38 103 LEU A O 1
ATOM 807 N N . TYR A 1 104 ? -6.227 0.803 -9.691 1.00 94.69 104 TYR A N 1
ATOM 808 C CA . TYR A 1 104 ? -6.345 2.206 -9.255 1.00 94.69 104 TYR A CA 1
ATOM 809 C C . TYR A 1 104 ? -5.851 2.488 -7.818 1.00 94.69 104 TYR A C 1
ATOM 811 O O . TYR A 1 104 ? -6.595 3.049 -7.004 1.00 94.69 104 TYR A O 1
ATOM 819 N N . PRO A 1 105 ? -4.621 2.077 -7.446 1.00 95.25 105 PRO A N 1
ATOM 820 C CA . PRO A 1 105 ? -4.111 2.210 -6.082 1.00 95.25 105 PRO A CA 1
ATOM 821 C C . PRO A 1 105 ? -4.124 3.649 -5.551 1.00 95.25 105 PRO A C 1
ATOM 823 O O . PRO A 1 105 ? -4.331 3.840 -4.349 1.00 95.25 105 PRO A O 1
ATOM 826 N N . ARG A 1 106 ? -3.942 4.667 -6.406 1.00 95.94 106 ARG A N 1
ATOM 827 C CA . ARG A 1 106 ? -4.080 6.065 -5.983 1.00 95.94 106 ARG A CA 1
ATOM 828 C C . ARG A 1 106 ? -5.517 6.395 -5.605 1.00 95.94 106 ARG A C 1
ATOM 830 O O . ARG A 1 106 ? -5.742 6.890 -4.503 1.00 95.94 106 ARG A O 1
ATOM 837 N N . GLN A 1 107 ? -6.478 6.105 -6.480 1.00 97.31 107 GLN A N 1
ATOM 838 C CA . GLN A 1 107 ? -7.895 6.372 -6.223 1.00 97.31 107 GLN A CA 1
ATOM 839 C C . GLN A 1 107 ? -8.395 5.617 -4.985 1.00 97.31 107 GLN A C 1
ATOM 841 O O . GLN A 1 107 ? -9.072 6.201 -4.141 1.00 97.31 107 GLN A O 1
ATOM 846 N N . TRP A 1 108 ? -7.990 4.353 -4.825 1.00 97.12 108 TRP A N 1
ATOM 847 C CA . TRP A 1 108 ? -8.257 3.566 -3.620 1.00 97.12 108 TRP A CA 1
ATOM 848 C C . TRP A 1 108 ? -7.766 4.280 -2.350 1.00 97.12 108 TRP A C 1
ATOM 850 O O . TRP A 1 108 ? -8.511 4.412 -1.377 1.00 97.12 108 TRP A O 1
ATOM 860 N N . TYR A 1 109 ? -6.529 4.792 -2.363 1.00 97.44 109 TYR A N 1
ATOM 861 C CA . TYR A 1 109 ? -5.956 5.503 -1.218 1.00 97.44 109 TYR A CA 1
ATOM 862 C C . TYR A 1 109 ? -6.673 6.823 -0.928 1.00 97.44 109 TYR A C 1
ATOM 864 O O . TYR A 1 109 ? -6.878 7.155 0.239 1.00 97.44 109 TYR A O 1
ATOM 872 N N . LEU A 1 110 ? -7.087 7.563 -1.959 1.00 97.50 110 LEU A N 1
ATOM 873 C CA . LEU A 1 110 ? -7.859 8.793 -1.778 1.00 97.50 110 LEU A CA 1
ATOM 874 C C . LEU A 1 110 ? -9.168 8.525 -1.032 1.00 97.50 110 LEU A C 1
ATOM 876 O O . LEU A 1 110 ? -9.472 9.244 -0.079 1.00 97.50 110 LEU A O 1
ATOM 880 N N . GLY A 1 111 ? -9.898 7.472 -1.413 1.00 97.81 111 GLY A N 1
ATOM 881 C CA . GLY A 1 111 ? -11.116 7.069 -0.712 1.00 97.81 111 GLY A CA 1
ATOM 882 C C . GLY A 1 111 ? -10.845 6.611 0.719 1.00 97.81 111 GLY A C 1
ATOM 883 O O . GLY A 1 111 ? -11.532 7.040 1.645 1.00 97.81 111 GLY A O 1
ATOM 884 N N . TRP A 1 112 ? -9.790 5.818 0.925 1.00 97.94 112 TRP A N 1
ATOM 885 C CA . TRP A 1 112 ? -9.367 5.380 2.257 1.00 97.94 112 TRP A CA 1
ATOM 886 C C . TRP A 1 112 ? -9.035 6.550 3.189 1.00 97.94 112 TRP A C 1
ATOM 888 O O . TRP A 1 112 ? -9.562 6.639 4.298 1.00 97.94 112 TRP A O 1
ATOM 898 N N . ARG A 1 113 ? -8.204 7.485 2.723 1.00 98.00 113 ARG A N 1
ATOM 899 C CA . ARG A 1 113 ? -7.833 8.691 3.468 1.00 98.00 113 ARG A CA 1
ATOM 900 C C . ARG A 1 113 ? -9.054 9.551 3.782 1.00 98.00 113 ARG A C 1
ATOM 902 O O . ARG A 1 113 ? -9.181 10.021 4.908 1.00 98.00 113 ARG A O 1
ATOM 909 N N . TYR A 1 114 ? -9.940 9.749 2.807 1.00 98.19 114 TYR A N 1
ATOM 910 C CA . TYR A 1 114 ? -11.151 10.542 2.995 1.00 98.19 114 TYR A CA 1
ATOM 911 C C . TYR A 1 114 ? -12.057 9.955 4.083 1.00 98.19 114 TYR A C 1
ATOM 913 O O . TYR A 1 114 ? -12.514 10.691 4.956 1.00 98.19 114 TYR A O 1
ATOM 921 N N . LEU A 1 115 ? -12.284 8.639 4.069 1.00 98.19 115 LEU A N 1
ATOM 922 C CA . LEU A 1 115 ? -13.119 7.973 5.070 1.00 98.19 115 LEU A CA 1
ATOM 923 C C . LEU A 1 115 ? -12.494 8.008 6.458 1.00 98.19 115 LEU A C 1
ATOM 925 O O . LEU A 1 115 ? -13.194 8.322 7.412 1.00 98.19 115 LEU A O 1
ATOM 929 N N . LEU A 1 116 ? -11.183 7.771 6.574 1.00 98.19 116 LEU A N 1
ATOM 930 C CA . LEU A 1 116 ? -10.477 7.923 7.847 1.00 98.19 116 LEU A CA 1
ATOM 931 C C . LEU A 1 116 ? -10.656 9.331 8.428 1.00 98.19 116 LEU A C 1
ATOM 933 O O . LEU A 1 116 ? -10.916 9.450 9.619 1.00 98.19 116 LEU A O 1
ATOM 937 N N . GLN A 1 117 ? -10.593 10.375 7.596 1.00 97.50 117 GLN A N 1
ATOM 938 C CA . GLN A 1 117 ? -10.847 11.758 8.017 1.00 97.50 117 GLN A CA 1
ATOM 939 C C . GLN A 1 117 ? -12.308 12.012 8.407 1.00 97.50 117 GLN A C 1
ATOM 941 O O . GLN A 1 117 ? -12.568 12.829 9.285 1.00 97.50 117 GLN A O 1
ATOM 946 N N . GLN A 1 118 ? -13.283 11.362 7.760 1.00 97.25 118 GLN A N 1
ATOM 947 C CA . GLN A 1 118 ? -14.684 11.493 8.178 1.00 97.25 118 GLN A CA 1
ATOM 948 C C . GLN A 1 118 ? -14.930 10.776 9.502 1.00 97.25 118 GLN A C 1
ATOM 950 O O . GLN A 1 118 ? -15.523 11.355 10.404 1.00 97.25 118 GLN A O 1
ATOM 955 N N . TRP A 1 119 ? -14.430 9.550 9.638 1.00 97.00 119 TRP A N 1
ATOM 956 C CA . TRP A 1 119 ? -14.556 8.755 10.852 1.00 97.00 119 TRP A CA 1
ATOM 957 C C . TRP A 1 119 ? -13.825 9.381 12.032 1.00 97.00 119 TRP A C 1
ATOM 959 O O . TRP A 1 119 ? -14.364 9.361 13.126 1.00 97.00 119 TRP A O 1
ATOM 969 N N . GLU A 1 120 ? -12.662 10.000 11.826 1.00 96.44 120 GLU A N 1
ATOM 970 C CA . GLU A 1 120 ? -11.944 10.753 12.862 1.00 96.44 120 GLU A CA 1
ATOM 971 C C . GLU A 1 120 ? -12.825 11.812 13.535 1.00 96.44 120 GLU A C 1
ATOM 973 O O . GLU A 1 120 ? -12.826 11.914 14.758 1.00 96.44 120 GLU A O 1
ATOM 978 N N . LYS A 1 121 ? -13.640 12.543 12.764 1.00 95.62 121 LYS A N 1
ATOM 979 C CA . LYS A 1 121 ? -14.564 13.561 13.301 1.00 95.62 121 LYS A CA 1
ATOM 980 C C . LYS A 1 121 ? -15.636 12.973 14.219 1.00 95.62 121 LYS A C 1
ATOM 982 O O . LYS A 1 121 ? -16.231 13.705 15.003 1.00 95.62 121 LYS A O 1
ATOM 987 N N . GLN A 1 122 ? -15.896 11.675 14.099 1.00 93.94 122 GLN A N 1
ATOM 988 C CA . GLN A 1 122 ? -16.859 10.949 14.918 1.00 93.94 122 GLN A CA 1
ATOM 989 C C . GLN A 1 122 ? -16.246 10.463 16.230 1.00 93.94 122 GLN A C 1
ATOM 991 O O . GLN A 1 122 ? -16.989 9.999 17.085 1.00 93.94 122 GLN A O 1
ATOM 996 N N . LEU A 1 123 ? -14.920 10.515 16.398 1.00 93.56 123 LEU A N 1
ATOM 997 C CA . LEU A 1 123 ? -14.226 9.897 17.525 1.00 93.56 123 LEU A CA 1
ATOM 998 C C . LEU A 1 123 ? -14.088 10.858 18.704 1.00 93.56 123 LEU A C 1
ATOM 1000 O O . LEU A 1 123 ? -13.458 11.906 18.605 1.00 93.56 123 LEU A O 1
ATOM 1004 N N . ASN A 1 124 ? -14.598 10.436 19.859 1.00 92.44 124 ASN A N 1
ATOM 1005 C CA . ASN A 1 124 ? -14.341 11.066 21.157 1.00 92.44 124 ASN A CA 1
ATOM 1006 C C . ASN A 1 124 ? -13.888 10.033 22.208 1.00 92.44 124 ASN A C 1
ATOM 1008 O O . ASN A 1 124 ? -14.179 10.142 23.400 1.00 92.44 124 ASN A O 1
ATOM 1012 N N . CYS A 1 125 ? -13.215 8.977 21.753 1.00 93.50 125 CYS A N 1
ATOM 1013 C CA . CYS A 1 125 ? -12.657 7.924 22.593 1.00 93.50 125 CYS A CA 1
ATOM 1014 C C . CYS A 1 125 ? -11.230 7.563 22.141 1.00 93.50 125 CYS A C 1
ATOM 1016 O O . CYS A 1 125 ? -10.848 7.854 21.003 1.00 93.50 125 CYS A O 1
ATOM 1018 N N . PRO A 1 126 ? -10.430 6.908 22.999 1.00 95.12 126 PRO A N 1
ATOM 1019 C CA . PRO A 1 126 ? -9.104 6.434 22.620 1.00 95.12 126 PRO A CA 1
ATOM 1020 C C . PRO A 1 126 ? -9.112 5.511 21.392 1.00 95.12 126 PRO A C 1
ATOM 1022 O O . PRO A 1 126 ? -10.032 4.714 21.185 1.00 95.12 126 PRO A O 1
ATOM 1025 N N . THR A 1 127 ? -8.034 5.574 20.609 1.00 96.00 127 THR A N 1
ATOM 1026 C CA . THR A 1 127 ? -7.808 4.694 19.457 1.00 96.00 127 THR A CA 1
ATOM 1027 C C . THR A 1 127 ? -6.506 3.914 19.575 1.00 96.00 127 THR A C 1
ATOM 1029 O O . THR A 1 127 ? -5.548 4.356 20.209 1.00 96.00 127 THR A O 1
ATOM 1032 N N . ILE A 1 128 ? -6.454 2.739 18.945 1.00 94.56 128 ILE A N 1
ATOM 1033 C CA . ILE A 1 128 ? -5.203 2.021 18.685 1.00 94.56 128 ILE A CA 1
ATOM 1034 C C . ILE A 1 128 ? -4.798 2.291 17.238 1.00 94.56 128 ILE A C 1
ATOM 1036 O O . ILE A 1 128 ? -5.385 1.728 16.310 1.00 94.56 128 ILE A O 1
ATOM 1040 N N . ASN A 1 129 ? -3.751 3.113 17.116 1.00 93.56 129 ASN A N 1
ATOM 1041 C CA . ASN A 1 129 ? -3.349 3.907 15.952 1.00 93.56 129 ASN A CA 1
ATOM 1042 C C . ASN A 1 129 ? -4.429 4.913 15.539 1.00 93.56 129 ASN A C 1
ATOM 1044 O O . ASN A 1 129 ? -5.579 4.549 15.292 1.00 93.56 129 ASN A O 1
ATOM 1048 N N . HIS A 1 130 ? -4.041 6.179 15.432 1.00 95.25 130 HIS A N 1
ATOM 1049 C CA . HIS A 1 130 ? -4.972 7.242 15.080 1.00 95.25 130 HIS A CA 1
ATOM 1050 C C . HIS A 1 130 ? -5.307 7.214 13.572 1.00 95.25 130 HIS A C 1
ATOM 1052 O O . HIS A 1 130 ? -4.414 6.917 12.771 1.00 95.25 130 HIS A O 1
ATOM 1058 N N . PRO A 1 131 ? -6.539 7.543 13.124 1.00 96.44 131 PRO A N 1
ATOM 1059 C CA . PRO A 1 131 ? -6.899 7.515 11.701 1.00 96.44 131 PRO A CA 1
ATOM 1060 C C . PRO A 1 131 ? -5.933 8.276 10.777 1.00 96.44 131 PRO A C 1
ATOM 1062 O O . PRO A 1 131 ? -5.558 7.769 9.719 1.00 96.44 131 PRO A O 1
ATOM 1065 N N . THR A 1 132 ? -5.459 9.455 11.184 1.00 94.25 132 THR A N 1
ATOM 1066 C CA . THR A 1 132 ? -4.492 10.254 10.403 1.00 94.25 132 THR A CA 1
ATOM 1067 C C . THR A 1 132 ? -3.116 9.592 10.283 1.00 94.25 132 THR A C 1
ATOM 1069 O O . THR A 1 132 ? -2.484 9.642 9.221 1.00 94.25 132 THR A O 1
ATOM 1072 N N . GLU A 1 133 ? -2.659 8.914 11.335 1.00 95.75 133 GLU A N 1
ATOM 1073 C CA . GLU A 1 133 ? -1.414 8.139 11.329 1.00 95.75 133 GLU A CA 1
ATOM 1074 C C . GLU A 1 133 ? -1.547 6.904 10.436 1.00 95.75 133 GLU A C 1
ATOM 1076 O O . GLU A 1 133 ? -0.627 6.568 9.690 1.00 95.75 133 GLU A O 1
ATOM 1081 N N . ILE A 1 134 ? -2.717 6.256 10.452 1.00 97.06 134 ILE A N 1
ATOM 1082 C CA . ILE A 1 134 ? -3.020 5.135 9.560 1.00 97.06 134 ILE A CA 1
ATOM 1083 C C . ILE A 1 134 ? -2.978 5.597 8.103 1.00 97.06 134 ILE A C 1
ATOM 1085 O O . ILE A 1 134 ? -2.330 4.939 7.292 1.00 97.06 134 ILE A O 1
ATOM 1089 N N . ALA A 1 135 ? -3.612 6.723 7.759 1.00 96.62 135 ALA A N 1
ATOM 1090 C CA . ALA A 1 135 ? -3.544 7.273 6.405 1.00 96.62 135 ALA A CA 1
ATOM 1091 C C . ALA A 1 135 ? -2.086 7.529 5.984 1.00 96.62 135 ALA A C 1
ATOM 1093 O O . ALA A 1 135 ? -1.664 7.069 4.924 1.00 96.62 135 ALA A O 1
ATOM 1094 N N . THR A 1 136 ? -1.294 8.158 6.858 1.00 96.56 136 THR A N 1
ATOM 1095 C CA . THR A 1 136 ? 0.139 8.402 6.628 1.00 96.56 136 THR A CA 1
ATOM 1096 C C . THR A 1 136 ? 0.915 7.111 6.368 1.00 96.56 136 THR A C 1
ATOM 1098 O O . THR A 1 136 ? 1.694 7.042 5.419 1.00 96.56 136 THR A O 1
ATOM 1101 N N . MET A 1 137 ? 0.667 6.055 7.147 1.00 95.62 137 MET A N 1
ATOM 1102 C CA . MET A 1 137 ? 1.339 4.759 6.999 1.00 95.62 137 MET A CA 1
ATOM 1103 C C . MET A 1 137 ? 1.042 4.068 5.651 1.00 95.62 137 MET A C 1
ATOM 1105 O O . MET A 1 137 ? 1.826 3.231 5.198 1.00 95.62 137 MET A O 1
ATOM 1109 N N . PHE A 1 138 ? -0.076 4.398 4.997 1.00 96.00 138 PHE A N 1
ATOM 1110 C CA . PHE A 1 138 ? -0.432 3.880 3.669 1.00 96.00 138 PHE A CA 1
ATOM 1111 C C . PHE A 1 138 ? 0.194 4.672 2.507 1.00 96.00 138 PHE A C 1
ATOM 1113 O O . PHE A 1 138 ? 0.121 4.225 1.358 1.00 96.00 138 PHE A O 1
ATOM 1120 N N . ASP A 1 139 ? 0.850 5.793 2.801 1.00 96.88 139 ASP A N 1
ATOM 1121 C CA . ASP A 1 139 ? 1.508 6.687 1.850 1.00 96.88 139 ASP A CA 1
ATOM 1122 C C . ASP A 1 139 ? 3.029 6.595 2.027 1.00 96.88 139 ASP A C 1
ATOM 1124 O O . ASP A 1 139 ? 3.606 7.130 2.978 1.00 96.88 139 ASP A O 1
ATOM 1128 N N . LYS A 1 140 ? 3.699 5.848 1.137 1.00 97.00 140 LYS A N 1
ATOM 1129 C CA . LYS A 1 140 ? 5.151 5.623 1.246 1.00 97.00 140 LYS A CA 1
ATOM 1130 C C . LYS A 1 140 ? 5.961 6.919 1.133 1.00 97.00 140 LYS A C 1
ATOM 1132 O O . LYS A 1 140 ? 6.851 7.071 1.968 1.00 97.00 140 LYS A O 1
ATOM 1137 N N . PRO A 1 141 ? 5.698 7.827 0.170 1.00 96.81 141 PRO A N 1
ATOM 1138 C CA . PRO A 1 141 ? 6.365 9.127 0.135 1.00 96.81 141 PRO A CA 1
ATOM 1139 C C . PRO A 1 141 ? 6.207 9.922 1.433 1.00 96.81 141 PRO A C 1
ATOM 1141 O O . PRO A 1 141 ? 7.203 10.385 1.988 1.00 96.81 141 PRO A O 1
ATOM 1144 N N . LEU A 1 142 ? 4.984 10.030 1.967 1.00 96.81 142 LEU A N 1
ATOM 1145 C CA . LEU A 1 142 ? 4.751 10.788 3.198 1.00 96.81 142 LEU A CA 1
ATOM 1146 C C . LEU A 1 142 ? 5.423 10.131 4.413 1.00 96.81 142 LEU A C 1
ATOM 1148 O O . LEU A 1 142 ? 6.072 10.813 5.205 1.00 96.81 142 LEU A O 1
ATOM 1152 N N . SER A 1 143 ? 5.330 8.803 4.536 1.00 97.00 143 SER A N 1
ATOM 1153 C CA . SER A 1 143 ? 6.022 8.034 5.580 1.00 97.00 143 SER A CA 1
ATOM 1154 C C . SER A 1 143 ? 7.544 8.187 5.503 1.00 97.00 143 SER A C 1
ATOM 1156 O O . SER A 1 143 ? 8.207 8.337 6.529 1.00 97.00 143 SER A O 1
ATOM 1158 N N . HIS A 1 144 ? 8.111 8.165 4.292 1.00 97.25 144 HIS A N 1
ATOM 1159 C CA . HIS A 1 144 ? 9.544 8.371 4.067 1.00 97.25 144 HIS A CA 1
ATOM 1160 C C . HIS A 1 144 ? 9.969 9.764 4.537 1.00 97.25 144 HIS A C 1
ATOM 1162 O O . HIS A 1 144 ? 10.894 9.874 5.343 1.00 97.25 144 HIS A O 1
ATOM 1168 N N . GLN A 1 145 ? 9.237 10.808 4.139 1.00 97.38 145 GLN A N 1
ATOM 1169 C CA . GLN A 1 145 ? 9.524 12.176 4.565 1.00 97.38 145 GLN A CA 1
ATOM 1170 C C . GLN A 1 145 ? 9.387 12.354 6.083 1.00 97.38 145 GLN A C 1
ATOM 1172 O O . GLN A 1 145 ? 10.208 13.031 6.700 1.00 97.38 145 GLN A O 1
ATOM 1177 N N . LEU A 1 146 ? 8.391 11.716 6.707 1.00 97.50 146 LEU A N 1
ATOM 1178 C CA . LEU A 1 146 ? 8.225 11.735 8.159 1.00 97.50 146 LEU A CA 1
ATOM 1179 C C . LEU A 1 146 ? 9.458 11.159 8.867 1.00 97.50 146 LEU A C 1
ATOM 1181 O O . LEU A 1 146 ? 9.938 11.749 9.836 1.00 97.50 146 LEU A O 1
ATOM 1185 N N . PHE A 1 147 ? 10.004 10.049 8.368 1.00 97.50 147 PHE A N 1
ATOM 1186 C CA . PHE A 1 147 ? 11.232 9.458 8.899 1.00 97.50 147 PHE A CA 1
ATOM 1187 C C . PHE A 1 147 ? 12.448 10.365 8.704 1.00 97.50 147 PHE A C 1
ATOM 1189 O O . PHE A 1 147 ? 13.195 10.569 9.662 1.00 97.50 147 PHE A O 1
ATOM 1196 N N . VAL A 1 148 ? 12.609 10.967 7.521 1.00 96.88 148 VAL A N 1
ATOM 1197 C CA . VAL A 1 148 ? 13.676 11.948 7.255 1.00 96.88 148 VAL A CA 1
ATOM 1198 C C . VAL A 1 148 ? 13.609 13.111 8.248 1.00 96.88 148 VAL A C 1
ATOM 1200 O O . VAL A 1 148 ? 14.613 13.428 8.883 1.00 96.88 148 VAL A O 1
ATOM 1203 N N . ASN A 1 149 ? 12.424 13.696 8.443 1.00 97.56 149 ASN A N 1
ATOM 1204 C CA . ASN A 1 149 ? 12.216 14.836 9.342 1.00 97.56 149 ASN A CA 1
ATOM 1205 C C . ASN A 1 149 ? 12.562 14.517 10.806 1.00 97.56 149 ASN A C 1
ATOM 1207 O O . ASN A 1 149 ? 12.960 15.408 11.550 1.00 97.56 149 ASN A O 1
ATOM 1211 N N . HIS A 1 150 ? 12.445 13.251 11.214 1.00 97.44 150 HIS A N 1
ATOM 1212 C CA . HIS A 1 150 ? 12.788 12.785 12.561 1.00 97.44 150 HIS A CA 1
ATOM 1213 C C . HIS A 1 150 ? 14.213 12.212 12.664 1.00 97.44 150 HIS A C 1
ATOM 1215 O O . HIS A 1 150 ? 14.575 11.631 13.689 1.00 97.44 150 HIS A O 1
ATOM 1221 N N . GLY A 1 151 ? 15.035 12.349 11.617 1.00 96.81 151 GLY A N 1
ATOM 1222 C CA . GLY A 1 151 ? 16.408 11.840 11.595 1.00 96.81 151 GLY A CA 1
ATOM 1223 C C . GLY A 1 151 ? 16.502 10.311 11.627 1.00 96.81 151 GLY A C 1
ATOM 1224 O O . GLY A 1 151 ? 17.537 9.764 12.014 1.00 96.81 151 GLY A O 1
ATOM 1225 N N . ILE A 1 152 ? 15.433 9.607 11.245 1.00 95.94 152 ILE A N 1
ATOM 1226 C CA . ILE A 1 152 ? 15.427 8.149 11.128 1.00 95.94 152 ILE A CA 1
ATOM 1227 C C . ILE A 1 152 ? 16.109 7.779 9.803 1.00 95.94 152 ILE A C 1
ATOM 1229 O O . ILE A 1 152 ? 15.684 8.256 8.748 1.00 95.94 152 ILE A O 1
ATOM 1233 N N . PRO A 1 153 ? 17.150 6.924 9.810 1.00 94.69 153 PRO A N 1
ATOM 1234 C CA . PRO A 1 153 ? 17.839 6.560 8.580 1.00 94.69 153 PRO A CA 1
ATOM 1235 C C . PRO A 1 153 ? 16.920 5.828 7.597 1.00 94.69 153 PRO A C 1
ATOM 1237 O O . PRO A 1 153 ? 16.338 4.790 7.917 1.00 94.69 153 PRO A O 1
ATOM 1240 N N . VAL A 1 154 ? 16.856 6.341 6.373 1.00 96.06 154 VAL A N 1
ATOM 1241 C CA . VAL A 1 154 ? 16.118 5.762 5.246 1.00 96.06 154 VAL A CA 1
ATOM 1242 C C . VAL A 1 154 ? 17.021 5.676 4.019 1.00 96.06 154 VAL A C 1
ATOM 1244 O O . VAL A 1 154 ? 18.049 6.350 3.941 1.00 96.06 154 VAL A O 1
ATOM 1247 N N . ALA A 1 155 ? 16.655 4.837 3.047 1.00 95.81 155 ALA A N 1
ATOM 1248 C CA . ALA A 1 155 ? 17.349 4.827 1.764 1.00 95.81 155 ALA A CA 1
ATOM 1249 C C . ALA A 1 155 ? 17.162 6.185 1.055 1.00 95.81 155 ALA A C 1
ATOM 1251 O O . ALA A 1 155 ? 16.047 6.724 1.094 1.00 95.81 155 ALA A O 1
ATOM 1252 N N . PRO A 1 156 ? 18.206 6.733 0.400 1.00 96.75 156 PRO A N 1
ATOM 1253 C CA . PRO A 1 156 ? 18.082 7.967 -0.369 1.00 96.75 156 PRO A CA 1
ATOM 1254 C C . PRO A 1 156 ? 16.948 7.883 -1.393 1.00 96.75 156 PRO A C 1
ATOM 1256 O O . PRO A 1 156 ? 16.847 6.898 -2.128 1.00 96.75 156 PRO A O 1
ATOM 1259 N N . SER A 1 157 ? 16.095 8.906 -1.418 1.00 97.00 157 SER A N 1
ATOM 1260 C CA . SER A 1 157 ? 15.043 9.062 -2.424 1.00 97.00 157 SER A CA 1
ATOM 1261 C C . SER A 1 157 ? 15.626 9.720 -3.672 1.00 97.00 157 SER A C 1
ATOM 1263 O O . SER A 1 157 ? 16.452 10.622 -3.550 1.00 97.00 157 SER A O 1
ATOM 1265 N N . LEU A 1 158 ? 15.181 9.301 -4.856 1.00 97.19 158 LEU A N 1
ATOM 1266 C CA . LEU A 1 158 ? 15.524 9.978 -6.116 1.00 97.19 158 LEU A CA 1
ATOM 1267 C C . LEU A 1 158 ? 14.562 11.135 -6.436 1.00 97.19 158 LEU A C 1
ATOM 1269 O O . LEU A 1 158 ? 14.728 11.801 -7.453 1.00 97.19 158 LEU A O 1
ATOM 1273 N N . GLY A 1 159 ? 13.585 11.395 -5.563 1.00 95.38 159 GLY A N 1
ATOM 1274 C CA . GLY A 1 159 ? 12.558 12.413 -5.764 1.00 95.38 159 GLY A CA 1
ATOM 1275 C C . GLY A 1 159 ? 11.342 11.886 -6.526 1.00 95.38 159 GLY A C 1
ATOM 1276 O O . GLY A 1 159 ? 11.108 10.678 -6.607 1.00 95.38 159 GLY A O 1
ATOM 1277 N N . THR A 1 160 ? 10.541 12.817 -7.038 1.00 95.25 160 THR A N 1
ATOM 1278 C CA . THR A 1 160 ? 9.343 12.520 -7.831 1.00 95.25 160 THR A CA 1
ATOM 1279 C C . THR A 1 160 ? 9.748 12.041 -9.217 1.00 95.25 160 THR A C 1
ATOM 1281 O O . THR A 1 160 ? 10.567 12.684 -9.858 1.00 95.25 160 THR A O 1
ATOM 1284 N N . ILE A 1 161 ? 9.163 10.932 -9.671 1.00 97.75 161 ILE A N 1
ATOM 1285 C CA . ILE A 1 161 ? 9.420 10.340 -10.986 1.00 97.75 161 ILE A CA 1
ATOM 1286 C C . ILE A 1 161 ? 8.079 10.015 -11.649 1.00 97.75 161 ILE A C 1
ATOM 1288 O O . ILE A 1 161 ? 7.300 9.217 -11.122 1.00 97.75 161 ILE A O 1
ATOM 1292 N N . GLY A 1 162 ? 7.818 10.621 -12.804 1.00 96.44 162 GLY A N 1
ATOM 1293 C CA . GLY A 1 162 ? 6.587 10.482 -13.581 1.00 96.44 162 GLY A CA 1
ATOM 1294 C C . GLY A 1 162 ? 6.693 9.570 -14.803 1.00 96.44 162 GLY A C 1
ATOM 1295 O O . GLY A 1 162 ? 5.666 9.253 -15.398 1.00 96.44 162 GLY A O 1
ATOM 1296 N N . SER A 1 163 ? 7.895 9.126 -15.184 1.00 98.00 163 SER A N 1
ATOM 1297 C CA . SER A 1 163 ? 8.086 8.196 -16.306 1.00 98.00 163 SER A CA 1
ATOM 1298 C C . SER A 1 163 ? 9.382 7.391 -16.206 1.00 98.00 163 SER A C 1
ATOM 1300 O O . SER A 1 163 ? 10.309 7.741 -15.471 1.00 98.00 163 SER A O 1
ATOM 1302 N N . TYR A 1 164 ? 9.486 6.332 -17.006 1.00 98.31 164 TYR A N 1
ATOM 1303 C CA . TYR A 1 164 ? 10.717 5.585 -17.234 1.00 98.31 164 TYR A CA 1
ATOM 1304 C C . TYR A 1 164 ? 11.838 6.485 -17.763 1.00 98.31 164 TYR A C 1
ATOM 1306 O O . TYR A 1 164 ? 12.972 6.391 -17.294 1.00 98.31 164 TYR A O 1
ATOM 1314 N N . GLN A 1 165 ? 11.543 7.372 -18.716 1.00 98.00 165 GLN A N 1
ATOM 1315 C CA . GLN A 1 165 ? 12.551 8.272 -19.277 1.00 98.00 165 GLN A CA 1
ATOM 1316 C C . GLN A 1 165 ? 13.119 9.211 -18.208 1.00 98.00 165 GLN A C 1
ATOM 1318 O O . GLN A 1 165 ? 14.338 9.338 -18.086 1.00 98.00 165 GLN A O 1
ATOM 1323 N N . GLU A 1 166 ? 12.250 9.817 -17.401 1.00 98.25 166 GLU A N 1
ATOM 1324 C CA . GLU A 1 166 ? 12.661 10.666 -16.281 1.00 98.25 166 GLU A CA 1
ATOM 1325 C C . GLU A 1 166 ? 13.472 9.869 -15.253 1.00 98.25 166 GLU A C 1
ATOM 1327 O O . GLU A 1 166 ? 14.538 10.314 -14.830 1.00 98.25 166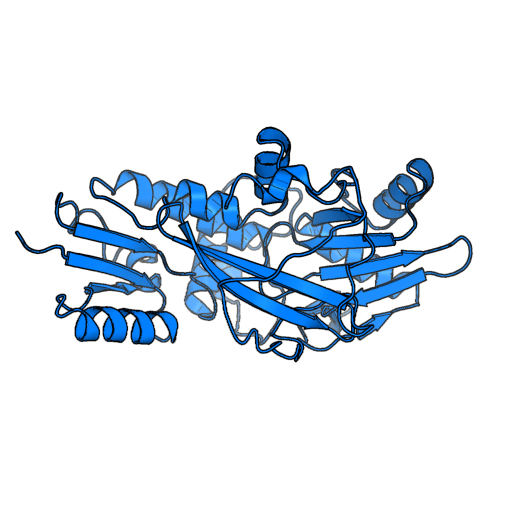 GLU A O 1
ATOM 1332 N N . LEU A 1 167 ? 13.047 8.640 -14.926 1.00 98.31 167 LEU A N 1
ATOM 1333 C CA . LEU A 1 167 ? 13.809 7.751 -14.047 1.00 98.31 167 LEU A CA 1
ATOM 1334 C C . LEU A 1 167 ? 15.240 7.553 -14.551 1.00 98.31 167 LEU A C 1
ATOM 1336 O O . LEU A 1 167 ? 16.187 7.647 -13.771 1.00 98.31 167 LEU A O 1
ATOM 1340 N N . ARG A 1 168 ? 15.408 7.278 -15.851 1.00 97.50 168 ARG A N 1
ATOM 1341 C CA . ARG A 1 168 ? 16.725 7.087 -16.473 1.00 97.50 168 ARG A CA 1
ATOM 1342 C C . ARG A 1 168 ? 17.599 8.325 -16.354 1.00 97.50 168 ARG A C 1
ATOM 1344 O O . ARG A 1 168 ? 18.760 8.188 -15.975 1.00 97.50 168 ARG A O 1
ATOM 1351 N N . GLN A 1 169 ? 17.040 9.493 -16.652 1.00 97.12 169 GLN A N 1
ATOM 1352 C CA . GLN A 1 169 ? 17.751 10.769 -16.596 1.00 97.12 169 GLN A CA 1
ATOM 1353 C C . GLN A 1 169 ? 18.191 11.107 -15.169 1.00 97.12 169 GLN A C 1
ATOM 1355 O O . GLN A 1 169 ? 19.340 11.486 -14.950 1.00 97.12 169 GLN A O 1
ATOM 1360 N N . VAL A 1 170 ? 17.312 10.914 -14.182 1.00 98.06 170 VAL A N 1
ATOM 1361 C CA . VAL A 1 170 ? 17.625 11.163 -12.768 1.00 98.06 170 VAL A CA 1
ATOM 1362 C C . VAL A 1 170 ? 18.652 10.158 -12.237 1.00 98.06 170 VAL A C 1
ATOM 1364 O O . VAL A 1 170 ? 19.573 10.529 -11.512 1.00 98.06 170 VAL A O 1
ATOM 1367 N N . MET A 1 171 ? 18.544 8.884 -12.620 1.00 97.56 171 MET A N 1
ATOM 1368 C CA . MET A 1 171 ? 19.539 7.865 -12.271 1.00 97.56 171 MET A CA 1
ATOM 1369 C C . MET A 1 171 ? 20.926 8.196 -12.834 1.00 97.56 171 MET A C 1
ATOM 1371 O O . MET A 1 171 ? 21.924 8.008 -12.141 1.00 97.56 171 MET A O 1
ATOM 1375 N N . GLU A 1 172 ? 21.001 8.696 -14.066 1.00 96.38 172 GLU A N 1
ATOM 1376 C CA . GLU A 1 172 ? 22.257 9.110 -14.693 1.00 96.38 172 GLU A CA 1
ATOM 1377 C C . GLU A 1 172 ? 22.848 10.359 -14.026 1.00 96.38 172 GLU A C 1
ATOM 1379 O O . GLU A 1 172 ? 24.004 10.329 -13.604 1.00 96.38 172 GLU A O 1
ATOM 1384 N N . SER A 1 173 ? 22.047 11.412 -13.832 1.00 96.81 173 SER A N 1
ATOM 1385 C CA . SER A 1 173 ? 22.508 12.666 -13.219 1.00 96.81 173 SER A CA 1
ATOM 1386 C C . SER A 1 173 ? 22.987 12.489 -11.775 1.00 96.81 173 SER A C 1
ATOM 1388 O O . SER A 1 173 ? 23.918 13.166 -11.344 1.00 96.81 173 SER A O 1
ATOM 1390 N N . GLN A 1 174 ? 22.404 11.540 -11.037 1.00 96.69 174 GLN A N 1
ATOM 1391 C CA . GLN A 1 174 ? 22.799 11.209 -9.666 1.00 96.69 174 GLN A CA 1
ATOM 1392 C C . GLN A 1 174 ? 23.815 10.055 -9.577 1.00 96.69 174 GLN A C 1
ATOM 1394 O O . GLN A 1 174 ? 24.129 9.609 -8.473 1.00 96.69 174 GLN A O 1
ATOM 1399 N N . SER A 1 175 ? 24.321 9.533 -10.705 1.00 95.44 175 SER A N 1
ATOM 1400 C CA . SER A 1 175 ? 25.221 8.361 -10.744 1.00 95.44 175 SER A CA 1
ATOM 1401 C C . SER A 1 175 ? 24.683 7.148 -9.957 1.00 95.44 175 SER A C 1
ATOM 1403 O O . SER A 1 175 ? 25.422 6.396 -9.315 1.00 95.44 175 SER A O 1
ATOM 1405 N N . CYS A 1 176 ? 23.362 6.951 -9.981 1.00 96.75 176 CYS A N 1
ATOM 1406 C CA . CYS A 1 176 ? 22.656 5.900 -9.262 1.00 96.75 176 CYS A CA 1
ATOM 1407 C C . CYS A 1 176 ? 22.207 4.794 -10.223 1.00 96.75 176 CYS A C 1
ATOM 1409 O O . CYS A 1 176 ? 21.261 4.943 -10.986 1.00 96.75 176 CYS A O 1
ATOM 1411 N N . HIS A 1 177 ? 22.857 3.634 -10.163 1.00 96.31 177 HIS A N 1
ATOM 1412 C CA . HIS A 1 177 ? 22.627 2.545 -11.124 1.00 96.31 177 HIS A CA 1
ATOM 1413 C C . HIS A 1 177 ? 21.600 1.497 -10.677 1.00 96.31 177 HIS A C 1
ATOM 1415 O O . HIS A 1 177 ? 21.291 0.568 -11.428 1.00 96.31 177 HIS A O 1
ATOM 1421 N N . ARG A 1 178 ? 21.108 1.584 -9.435 1.00 97.44 178 ARG A N 1
ATOM 1422 C CA . ARG A 1 178 ? 20.238 0.573 -8.818 1.00 97.44 178 ARG A CA 1
ATOM 1423 C C . ARG A 1 178 ? 19.220 1.237 -7.901 1.00 97.44 178 ARG A C 1
ATOM 1425 O O . ARG A 1 178 ? 19.602 1.907 -6.944 1.00 97.44 178 ARG A O 1
ATOM 1432 N N . VAL A 1 179 ? 17.939 0.989 -8.148 1.00 98.19 179 VAL A N 1
ATOM 1433 C CA . VAL A 1 179 ? 16.822 1.594 -7.413 1.00 98.19 179 VAL A CA 1
ATOM 1434 C C . VAL A 1 179 ? 15.718 0.578 -7.140 1.00 98.19 179 VAL A C 1
ATOM 1436 O O . VAL A 1 179 ? 15.570 -0.421 -7.843 1.00 98.19 179 VAL A O 1
ATOM 1439 N N . PHE A 1 180 ? 14.922 0.841 -6.113 1.00 97.56 180 PHE A N 1
ATOM 1440 C CA . PHE A 1 180 ? 13.588 0.283 -5.981 1.00 97.56 180 PHE A CA 1
ATOM 1441 C C . PHE A 1 180 ? 12.571 1.331 -6.418 1.00 97.56 180 PHE A C 1
ATOM 1443 O O . PHE A 1 180 ? 12.516 2.405 -5.828 1.00 97.56 180 PHE A O 1
ATOM 1450 N N . VAL A 1 181 ? 11.735 0.986 -7.392 1.00 97.62 181 VAL A N 1
ATOM 1451 C CA . VAL A 1 181 ? 10.512 1.721 -7.731 1.00 97.62 181 VAL A CA 1
ATOM 1452 C C . VAL A 1 181 ? 9.357 1.027 -7.021 1.00 97.62 181 VAL A C 1
ATOM 1454 O O . VAL A 1 181 ? 9.200 -0.190 -7.133 1.00 97.62 181 VAL A O 1
ATOM 1457 N N . LYS A 1 182 ? 8.572 1.764 -6.243 1.00 96.31 182 LYS A N 1
ATOM 1458 C CA . LYS A 1 182 ? 7.448 1.228 -5.468 1.00 96.31 182 LYS A CA 1
ATOM 1459 C C . LYS A 1 182 ? 6.238 2.106 -5.726 1.00 96.31 182 LYS A C 1
ATOM 1461 O O . LYS A 1 182 ? 6.373 3.314 -5.596 1.00 96.31 182 LYS A O 1
ATOM 1466 N N . LEU A 1 183 ? 5.061 1.539 -5.986 1.00 96.38 183 LEU A N 1
ATOM 1467 C CA . LEU A 1 183 ? 3.817 2.319 -5.914 1.00 96.38 183 LEU A CA 1
ATOM 1468 C C . LEU A 1 183 ? 3.767 3.100 -4.601 1.00 96.38 183 LEU A C 1
ATOM 1470 O O . LEU A 1 183 ? 4.044 2.519 -3.542 1.00 96.38 183 LEU A O 1
ATOM 1474 N N . SER A 1 184 ? 3.386 4.375 -4.657 1.00 96.50 184 SER A N 1
ATOM 1475 C CA . SER A 1 184 ? 3.247 5.212 -3.460 1.00 96.50 184 SER A CA 1
ATOM 1476 C C . SER A 1 184 ? 2.281 4.568 -2.468 1.00 96.50 184 SER A C 1
ATOM 1478 O O . SER A 1 184 ? 2.616 4.376 -1.297 1.00 96.50 184 SER A O 1
ATOM 1480 N N . HIS A 1 185 ? 1.155 4.070 -2.981 1.00 95.06 185 HIS A N 1
ATOM 1481 C CA . HIS A 1 185 ? 0.107 3.401 -2.217 1.00 95.06 185 HIS A CA 1
ATOM 1482 C C . HIS A 1 185 ? 0.017 1.946 -2.678 1.00 95.06 185 HIS A C 1
ATOM 1484 O O . HIS A 1 185 ? -0.208 1.656 -3.848 1.00 95.06 185 HIS A O 1
ATOM 1490 N N . GLY A 1 186 ? 0.268 1.003 -1.775 1.00 85.94 186 GLY A N 1
ATOM 1491 C CA . GLY A 1 186 ? 0.232 -0.419 -2.113 1.00 85.94 186 GLY A CA 1
ATOM 1492 C C . GLY A 1 186 ? 0.931 -1.278 -1.072 1.00 85.94 186 GLY A C 1
ATOM 1493 O O . GLY A 1 186 ? 1.936 -0.865 -0.487 1.00 85.94 186 GLY A O 1
ATOM 1494 N N . SER A 1 187 ? 0.420 -2.482 -0.848 1.00 82.62 187 SER A N 1
ATOM 1495 C CA . SER A 1 187 ? 0.945 -3.431 0.136 1.00 82.62 187 SER A CA 1
ATOM 1496 C C . SER A 1 187 ? 1.448 -4.713 -0.532 1.00 82.62 187 SER A C 1
ATOM 1498 O O . SER A 1 187 ? 1.392 -4.865 -1.749 1.00 82.62 187 SER A O 1
ATOM 1500 N N . SER A 1 188 ? 1.955 -5.664 0.262 1.00 75.38 188 SER A N 1
ATOM 1501 C CA . SER A 1 188 ? 2.231 -7.041 -0.191 1.00 75.38 188 SER A CA 1
ATOM 1502 C C . SER A 1 188 ? 3.156 -7.154 -1.413 1.00 75.38 188 SER A C 1
ATOM 1504 O O . SER A 1 188 ? 3.068 -8.106 -2.188 1.00 75.38 188 SER A O 1
ATOM 1506 N N . ALA A 1 189 ? 4.069 -6.189 -1.559 1.00 72.06 189 ALA A N 1
ATOM 1507 C CA . ALA A 1 189 ? 4.926 -6.019 -2.731 1.00 72.06 189 ALA A CA 1
ATOM 1508 C C . ALA A 1 189 ? 4.161 -5.870 -4.064 1.00 72.06 189 ALA A C 1
ATOM 1510 O O . ALA A 1 189 ? 4.718 -6.168 -5.111 1.00 72.06 189 ALA A O 1
ATOM 1511 N N . SER A 1 190 ? 2.910 -5.409 -4.057 1.00 83.06 190 SER A N 1
ATOM 1512 C CA . SER A 1 190 ? 2.223 -4.966 -5.275 1.00 83.06 190 SER A CA 1
ATOM 1513 C C . SER A 1 190 ? 2.942 -3.743 -5.844 1.00 83.06 190 SER A C 1
ATOM 1515 O O . SER A 1 190 ? 3.191 -2.784 -5.113 1.00 83.06 190 SER A O 1
ATOM 1517 N N . GLY A 1 191 ? 3.301 -3.787 -7.130 1.00 87.88 191 GLY A N 1
ATOM 1518 C CA . GLY A 1 191 ? 3.941 -2.658 -7.811 1.00 87.88 191 GLY A CA 1
ATOM 1519 C C . GLY A 1 191 ? 5.330 -2.302 -7.276 1.00 87.88 191 GLY A C 1
ATOM 1520 O O . GLY A 1 191 ? 5.636 -1.123 -7.124 1.00 87.88 191 GLY A O 1
ATOM 1521 N N . VAL A 1 192 ? 6.153 -3.303 -6.937 1.00 92.75 192 VAL A N 1
ATOM 1522 C CA . VAL A 1 192 ? 7.554 -3.099 -6.528 1.00 92.75 192 VAL A CA 1
ATOM 1523 C C . VAL A 1 192 ? 8.497 -3.640 -7.595 1.00 92.75 192 VAL A C 1
ATOM 1525 O O . VAL A 1 192 ? 8.425 -4.815 -7.954 1.00 92.75 192 VAL A O 1
ATOM 1528 N N . VAL A 1 193 ? 9.421 -2.809 -8.066 1.00 96.19 193 VAL A N 1
ATOM 1529 C CA . VAL A 1 193 ? 10.427 -3.142 -9.077 1.00 96.19 193 VAL A CA 1
ATOM 1530 C C . VAL A 1 193 ? 11.812 -2.848 -8.513 1.00 96.19 193 VAL A C 1
ATOM 1532 O O . VAL A 1 193 ? 12.142 -1.702 -8.230 1.00 96.19 193 VAL A O 1
ATOM 1535 N N . ALA A 1 194 ? 12.642 -3.877 -8.351 1.00 96.62 194 ALA A N 1
ATOM 1536 C CA . ALA A 1 194 ? 14.077 -3.697 -8.163 1.00 96.62 194 ALA A CA 1
ATOM 1537 C C . ALA A 1 194 ? 14.703 -3.510 -9.547 1.00 96.62 194 ALA A C 1
ATOM 1539 O O . ALA A 1 194 ? 14.843 -4.473 -10.306 1.00 96.62 194 ALA A O 1
ATOM 1540 N N . TYR A 1 195 ? 15.018 -2.268 -9.884 1.00 98.00 195 TYR A N 1
ATOM 1541 C CA . TYR A 1 195 ? 15.539 -1.878 -11.181 1.00 98.00 195 TYR A CA 1
ATOM 1542 C C . TYR A 1 195 ? 17.043 -1.630 -11.097 1.00 98.00 195 TYR A C 1
ATOM 1544 O O . TYR A 1 195 ? 17.545 -1.009 -10.158 1.00 98.00 195 TYR A O 1
ATOM 1552 N N . GLN A 1 196 ? 17.779 -2.139 -12.076 1.00 96.88 196 GLN A N 1
ATOM 1553 C CA . GLN A 1 196 ? 19.200 -1.874 -12.219 1.00 96.88 196 GLN A CA 1
ATOM 1554 C C . GLN A 1 196 ? 19.569 -1.685 -13.678 1.00 96.88 196 GLN A C 1
ATOM 1556 O O . GLN A 1 196 ? 19.001 -2.323 -14.565 1.00 96.88 196 GLN A O 1
ATOM 1561 N N . THR A 1 197 ? 20.575 -0.858 -13.912 1.00 96.31 197 THR A N 1
ATOM 1562 C CA . THR A 1 197 ? 21.065 -0.593 -15.254 1.00 96.31 197 THR A CA 1
ATOM 1563 C C . THR A 1 197 ? 22.534 -0.220 -15.270 1.00 96.31 197 THR A C 1
ATOM 1565 O O . THR A 1 197 ? 23.060 0.341 -14.316 1.00 96.31 197 THR A O 1
ATOM 1568 N N . ASN A 1 198 ? 23.177 -0.483 -16.401 1.00 90.5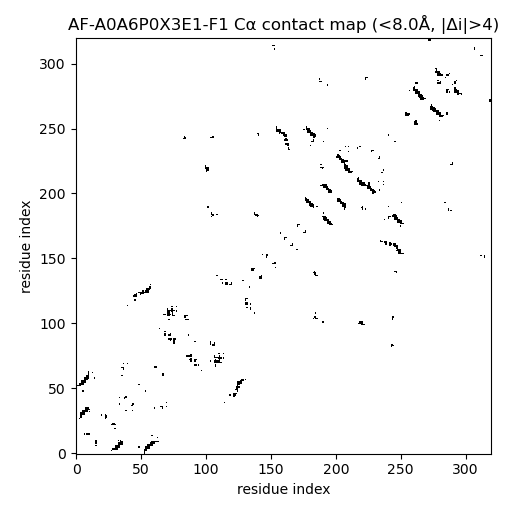0 198 ASN A N 1
ATOM 1569 C CA . ASN A 1 198 ? 24.412 0.167 -16.818 1.00 90.50 198 ASN A CA 1
ATOM 1570 C C . ASN A 1 198 ? 24.203 0.821 -18.202 1.00 90.50 198 ASN A C 1
ATOM 1572 O O . ASN A 1 198 ? 23.057 1.038 -18.604 1.00 90.50 198 ASN A O 1
ATOM 1576 N N . SER A 1 199 ? 25.283 1.157 -18.911 1.00 82.31 199 SER A N 1
ATOM 1577 C CA . SER A 1 199 ? 25.231 1.799 -20.233 1.00 82.31 199 SER A CA 1
ATOM 1578 C C . SER A 1 199 ? 24.617 0.929 -21.337 1.00 82.31 199 SER A C 1
ATOM 1580 O O . SER A 1 199 ? 2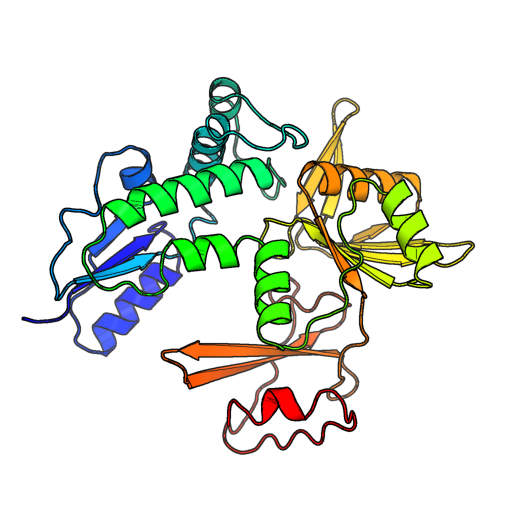4.085 1.464 -22.302 1.00 82.31 199 SER A O 1
ATOM 1582 N N . THR A 1 200 ? 24.662 -0.402 -21.212 1.00 85.31 200 THR A N 1
ATOM 1583 C CA . THR A 1 200 ? 24.288 -1.334 -22.296 1.00 85.31 200 THR A CA 1
ATOM 1584 C C . THR A 1 200 ? 23.156 -2.288 -21.936 1.00 85.31 200 THR A C 1
ATOM 1586 O O . THR A 1 200 ? 22.541 -2.878 -22.821 1.00 85.31 200 THR A O 1
ATOM 1589 N N . ARG A 1 201 ? 22.883 -2.486 -20.645 1.00 93.44 201 ARG A N 1
ATOM 1590 C CA . ARG A 1 201 ? 21.940 -3.483 -20.143 1.00 93.44 201 ARG A CA 1
ATOM 1591 C C . ARG A 1 201 ? 21.135 -2.938 -18.986 1.00 93.44 201 ARG A C 1
ATOM 1593 O O . ARG A 1 201 ? 21.632 -2.188 -18.148 1.00 93.44 201 ARG A O 1
ATOM 1600 N N . GLU A 1 202 ? 19.917 -3.437 -18.892 1.00 96.62 202 GLU A N 1
ATOM 1601 C CA . GLU A 1 202 ? 19.013 -3.177 -17.789 1.00 96.62 202 GLU A CA 1
ATOM 1602 C C . GLU A 1 202 ? 18.303 -4.457 -17.351 1.00 96.62 202 GLU A C 1
ATOM 1604 O O . GLU A 1 202 ? 18.181 -5.427 -18.101 1.00 96.62 202 GLU A O 1
ATOM 1609 N N . LEU A 1 203 ? 17.899 -4.482 -16.085 1.00 97.25 203 LEU A N 1
ATOM 1610 C CA . LEU A 1 203 ? 17.184 -5.594 -15.483 1.00 97.25 203 LEU A CA 1
ATOM 1611 C C . LEU A 1 203 ? 16.180 -5.054 -14.470 1.00 97.25 203 LEU A C 1
ATOM 1613 O O . LEU A 1 203 ? 16.549 -4.355 -13.526 1.00 97.25 203 LEU A O 1
ATOM 1617 N N . ALA A 1 204 ? 14.929 -5.467 -14.621 1.00 96.81 204 ALA A N 1
ATOM 1618 C CA . ALA A 1 204 ? 13.887 -5.305 -13.624 1.00 96.81 204 ALA A CA 1
ATOM 1619 C C . ALA A 1 204 ? 13.587 -6.658 -12.972 1.00 96.81 204 ALA A C 1
ATOM 1621 O O . ALA A 1 204 ? 13.284 -7.639 -13.653 1.00 96.81 204 ALA A O 1
ATOM 1622 N N . ILE A 1 205 ? 13.661 -6.712 -11.643 1.00 94.88 205 ILE A N 1
ATOM 1623 C CA . ILE A 1 205 ? 13.221 -7.852 -10.834 1.00 94.88 205 ILE A CA 1
ATOM 1624 C C . ILE A 1 205 ? 11.981 -7.399 -10.073 1.00 94.88 205 ILE A C 1
ATOM 1626 O O . ILE A 1 205 ? 12.055 -6.478 -9.262 1.00 94.88 205 ILE A O 1
ATOM 1630 N N . THR A 1 206 ? 10.836 -8.022 -10.322 1.00 93.75 206 THR A N 1
ATOM 1631 C CA . THR A 1 206 ? 9.550 -7.534 -9.810 1.00 93.75 206 THR A CA 1
ATOM 1632 C C . THR A 1 206 ? 8.573 -8.676 -9.558 1.00 93.75 206 THR A C 1
ATOM 1634 O O . THR A 1 206 ? 8.744 -9.778 -10.065 1.00 93.75 206 THR A O 1
ATOM 1637 N N . THR A 1 207 ? 7.558 -8.421 -8.746 1.00 86.75 207 THR A N 1
ATOM 1638 C CA . THR A 1 207 ? 6.349 -9.250 -8.610 1.00 86.75 207 THR A CA 1
ATOM 1639 C C . THR A 1 207 ? 5.278 -8.899 -9.645 1.00 86.75 207 THR A C 1
ATOM 1641 O O . THR A 1 207 ? 4.298 -9.638 -9.776 1.00 86.75 207 THR A O 1
ATOM 1644 N N . VAL A 1 208 ? 5.4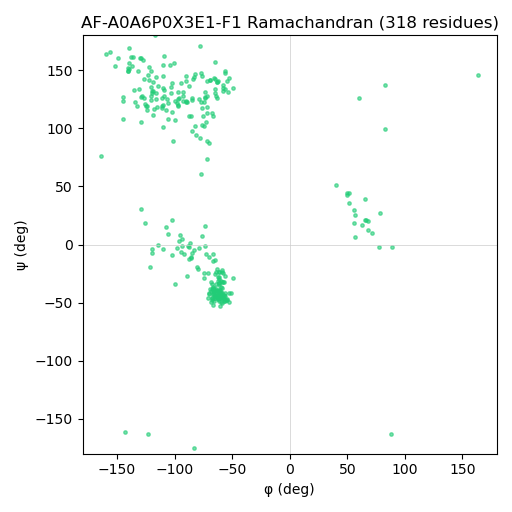62 -7.789 -10.368 1.00 91.56 208 VAL A N 1
ATOM 1645 C CA . VAL A 1 208 ? 4.549 -7.294 -11.393 1.00 91.56 208 VAL A CA 1
ATOM 1646 C C . VAL A 1 208 ? 4.624 -8.185 -12.630 1.00 91.56 208 VAL A C 1
ATOM 1648 O O . VAL A 1 208 ? 5.662 -8.350 -13.278 1.00 91.56 208 VAL A O 1
ATOM 1651 N N . GLU A 1 209 ? 3.492 -8.786 -12.944 1.00 93.06 209 GLU A N 1
ATOM 1652 C CA . GLU A 1 209 ? 3.249 -9.495 -14.185 1.00 93.06 209 GLU A CA 1
ATOM 1653 C C . GLU A 1 209 ? 2.528 -8.571 -15.153 1.00 93.06 209 GLU A C 1
ATOM 1655 O O . GLU A 1 209 ? 1.500 -8.003 -14.795 1.00 93.06 209 GLU A O 1
ATOM 1660 N N . ARG A 1 210 ? 3.109 -8.412 -16.344 1.00 92.94 210 ARG A N 1
ATOM 1661 C CA . ARG A 1 210 ? 2.520 -7.705 -17.480 1.00 92.94 210 ARG A CA 1
ATOM 1662 C C . ARG A 1 210 ? 1.782 -8.738 -18.328 1.00 92.94 210 ARG A C 1
ATOM 1664 O O . ARG A 1 210 ? 2.403 -9.714 -18.749 1.00 92.94 210 ARG A O 1
ATOM 1671 N N . VAL A 1 211 ? 0.496 -8.516 -18.558 1.00 91.75 211 VAL A N 1
ATOM 1672 C CA . VAL A 1 211 ? -0.352 -9.296 -19.467 1.00 91.75 211 VAL A CA 1
ATOM 1673 C C . VAL A 1 211 ? -0.891 -8.340 -20.521 1.00 91.75 211 VAL A C 1
ATOM 1675 O O . VAL A 1 211 ? -1.307 -7.237 -20.183 1.00 91.75 211 VAL A O 1
ATOM 1678 N N . HIS A 1 212 ? -0.865 -8.738 -21.789 1.00 86.75 212 HIS A N 1
ATOM 1679 C CA . HIS A 1 212 ? -1.424 -7.943 -22.880 1.00 86.75 212 HIS A CA 1
ATOM 1680 C C . HIS A 1 212 ? -2.833 -8.416 -23.204 1.00 86.75 212 HIS A C 1
ATOM 1682 O O . HIS A 1 212 ? -3.017 -9.559 -23.612 1.00 86.75 212 HIS A O 1
ATOM 1688 N N . GLU A 1 213 ? -3.804 -7.519 -23.083 1.00 85.75 213 GLU A N 1
ATOM 1689 C CA . GLU A 1 213 ? -5.190 -7.751 -23.487 1.00 85.75 213 GLU A CA 1
ATOM 1690 C C . GLU A 1 213 ? -5.697 -6.531 -24.253 1.00 85.75 213 GLU A C 1
ATOM 1692 O O . GLU A 1 213 ? -5.496 -5.397 -23.825 1.00 85.75 213 GLU A O 1
ATOM 1697 N N . ASN A 1 214 ? -6.344 -6.747 -25.402 1.00 82.12 214 ASN A N 1
ATOM 1698 C CA . ASN A 1 214 ? -6.951 -5.679 -26.211 1.00 82.12 214 ASN A CA 1
ATOM 1699 C C . ASN A 1 214 ? -6.010 -4.484 -26.483 1.00 82.12 214 ASN A C 1
ATOM 1701 O O . ASN A 1 214 ? -6.411 -3.326 -26.387 1.00 82.12 214 ASN A O 1
ATOM 1705 N N . SER A 1 215 ? -4.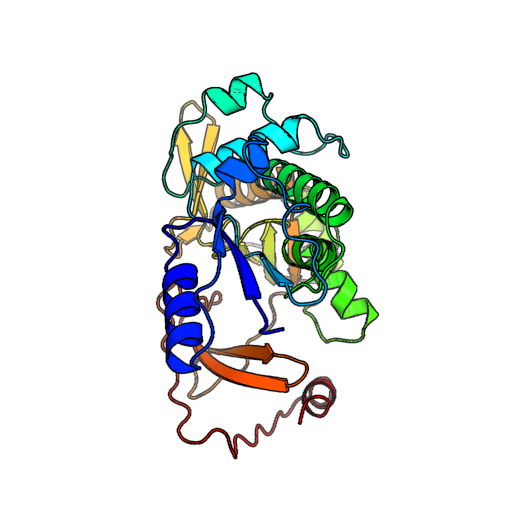740 -4.768 -26.801 1.00 80.44 215 SER A N 1
ATOM 1706 C CA . SER A 1 215 ? -3.686 -3.764 -27.043 1.00 80.44 215 SER A CA 1
ATOM 1707 C C . SER A 1 215 ? -3.335 -2.881 -25.836 1.00 80.44 215 SER A C 1
ATOM 1709 O O . SER A 1 215 ? -2.679 -1.852 -25.994 1.00 80.44 215 SER A O 1
ATOM 1711 N N . GLN A 1 216 ? -3.730 -3.282 -24.628 1.00 82.25 216 GLN A N 1
ATOM 1712 C CA . GLN A 1 216 ? -3.376 -2.631 -23.372 1.00 82.25 216 GLN A CA 1
ATOM 1713 C C . GLN A 1 216 ? -2.638 -3.601 -22.451 1.00 82.25 216 GLN A C 1
ATOM 1715 O O . GLN A 1 216 ? -2.865 -4.812 -22.461 1.00 82.25 216 GLN A O 1
ATOM 1720 N N . SER A 1 217 ? -1.741 -3.057 -21.635 1.00 86.62 217 SER A N 1
ATOM 1721 C CA . SER A 1 217 ? -1.063 -3.828 -20.600 1.00 86.62 217 SER A CA 1
ATOM 1722 C C . SER A 1 217 ? -1.868 -3.800 -19.310 1.00 86.62 217 SER A C 1
ATOM 1724 O O . SER A 1 217 ? -2.122 -2.739 -18.739 1.00 86.62 217 SER A O 1
ATOM 1726 N N . ILE A 1 218 ? -2.226 -4.983 -18.830 1.00 90.75 218 ILE A N 1
ATOM 1727 C CA . ILE A 1 218 ? -2.830 -5.209 -17.523 1.00 90.75 218 ILE A CA 1
ATOM 1728 C C . ILE A 1 218 ? -1.752 -5.750 -16.590 1.00 90.75 218 ILE A C 1
ATOM 1730 O O . ILE A 1 218 ? -0.913 -6.572 -16.972 1.00 90.75 218 ILE A O 1
ATOM 1734 N N . PHE A 1 219 ? -1.758 -5.268 -15.349 1.00 92.25 219 PHE A N 1
ATOM 1735 C CA . PHE A 1 219 ? -0.710 -5.569 -14.386 1.00 92.25 219 PHE A CA 1
ATOM 1736 C C . PHE A 1 219 ? -1.248 -6.297 -13.162 1.00 92.25 219 PHE A C 1
ATOM 1738 O O . PHE A 1 219 ? -2.207 -5.867 -12.518 1.00 92.25 219 PHE A O 1
ATOM 1745 N N . TYR A 1 220 ? -0.558 -7.374 -12.800 1.00 92.69 220 TYR A N 1
ATOM 1746 C CA . TYR A 1 220 ? -0.914 -8.238 -11.682 1.00 92.69 220 TYR A CA 1
ATOM 1747 C C . TYR A 1 220 ? 0.230 -8.331 -10.674 1.00 92.69 220 TYR A C 1
ATOM 1749 O O . TYR A 1 220 ? 1.399 -8.455 -11.038 1.00 92.69 220 TYR A O 1
ATOM 1757 N N . ASN A 1 221 ? -0.086 -8.359 -9.380 1.00 90.38 221 ASN A N 1
ATOM 1758 C CA . ASN A 1 221 ? 0.822 -8.889 -8.370 1.00 90.38 221 ASN A CA 1
ATOM 1759 C C . ASN A 1 221 ? 0.773 -10.422 -8.412 1.00 90.38 221 ASN A C 1
ATOM 1761 O O . ASN A 1 221 ? -0.016 -11.061 -7.712 1.00 90.38 221 ASN A O 1
ATOM 1765 N N . SER A 1 222 ? 1.672 -11.011 -9.199 1.00 83.69 222 SER A N 1
ATOM 1766 C CA . SER A 1 222 ? 1.778 -12.466 -9.365 1.00 83.69 222 SER A CA 1
ATOM 1767 C C . SER A 1 222 ? 2.230 -13.205 -8.100 1.00 83.69 222 SER A C 1
ATOM 1769 O O . SER A 1 222 ? 2.159 -14.434 -8.035 1.00 83.69 222 SER A O 1
ATOM 1771 N N . ARG A 1 223 ? 2.754 -12.479 -7.096 1.00 82.69 223 ARG A N 1
ATOM 1772 C CA . ARG A 1 223 ? 3.461 -13.012 -5.913 1.00 82.69 223 ARG A CA 1
ATOM 1773 C C . ARG A 1 223 ? 4.674 -13.892 -6.245 1.00 82.69 223 ARG A C 1
ATOM 1775 O O . ARG A 1 223 ? 5.278 -14.462 -5.340 1.00 82.69 223 ARG A O 1
ATOM 1782 N N . LYS A 1 224 ? 5.053 -13.995 -7.520 1.00 83.94 224 LYS A N 1
ATOM 1783 C CA . LYS A 1 224 ? 6.239 -14.700 -8.000 1.00 83.94 224 LYS A CA 1
ATOM 1784 C C . LYS A 1 224 ? 7.239 -13.673 -8.504 1.00 83.94 224 LYS A C 1
ATOM 1786 O O . LYS A 1 224 ? 6.871 -12.642 -9.053 1.00 83.94 224 LYS A O 1
ATOM 1791 N N . ILE A 1 225 ? 8.522 -13.950 -8.309 1.00 86.31 225 ILE A N 1
ATOM 1792 C CA . ILE A 1 225 ? 9.573 -13.088 -8.843 1.00 86.31 225 ILE A CA 1
ATOM 1793 C C . ILE A 1 225 ? 9.675 -13.301 -10.354 1.00 86.31 225 ILE A C 1
ATOM 1795 O O . ILE A 1 225 ? 9.939 -14.412 -10.809 1.00 86.31 225 ILE A O 1
ATOM 1799 N N . ARG A 1 226 ? 9.519 -12.218 -11.111 1.00 90.69 226 ARG A N 1
ATOM 1800 C CA . ARG A 1 226 ? 9.735 -12.123 -12.554 1.00 90.69 226 ARG A CA 1
ATOM 1801 C C . ARG A 1 226 ? 10.965 -11.271 -12.848 1.00 90.69 226 ARG A C 1
ATOM 1803 O O . ARG A 1 226 ? 11.369 -10.431 -12.039 1.00 90.69 226 ARG A O 1
ATOM 1810 N N . ARG A 1 227 ? 11.577 -11.524 -14.004 1.00 95.00 227 ARG A N 1
ATOM 1811 C CA . ARG A 1 227 ? 12.754 -10.813 -14.506 1.00 95.00 227 ARG A CA 1
ATOM 1812 C C . ARG A 1 227 ? 12.457 -10.312 -15.911 1.00 95.00 227 ARG A C 1
ATOM 1814 O O . ARG A 1 227 ? 12.117 -11.118 -16.768 1.00 95.00 227 ARG A O 1
ATOM 1821 N N . TYR A 1 228 ? 12.630 -9.017 -16.134 1.00 96.31 228 TYR A N 1
ATOM 1822 C CA . TYR A 1 228 ? 12.534 -8.401 -17.454 1.00 96.31 228 TYR A CA 1
ATOM 1823 C C . TYR A 1 228 ? 13.870 -7.749 -17.789 1.00 96.31 228 TYR A C 1
ATOM 1825 O O . TYR A 1 228 ? 14.435 -7.043 -16.955 1.00 96.31 228 TYR A O 1
ATOM 1833 N N . SER A 1 229 ? 14.375 -8.003 -18.992 1.00 96.69 229 SER A N 1
ATOM 1834 C CA . SER A 1 229 ? 15.596 -7.388 -19.534 1.00 96.69 229 SER A CA 1
ATOM 1835 C C . SER A 1 229 ? 15.344 -6.598 -20.818 1.00 96.69 229 SER A C 1
ATOM 1837 O O . SER A 1 229 ? 16.254 -5.950 -21.322 1.00 96.69 229 SER A O 1
ATOM 1839 N N . GLN A 1 230 ? 14.127 -6.678 -21.365 1.00 95.75 230 GLN A N 1
ATOM 1840 C CA . GLN A 1 230 ? 13.730 -5.943 -22.560 1.00 95.75 230 GLN A CA 1
ATOM 1841 C C . GLN A 1 230 ? 13.267 -4.544 -22.168 1.00 95.75 230 GLN A C 1
ATOM 1843 O O . GLN A 1 230 ? 12.368 -4.411 -21.333 1.00 95.75 230 GLN A O 1
ATOM 1848 N N . ARG A 1 231 ? 13.864 -3.520 -22.789 1.00 95.81 231 ARG A N 1
ATOM 1849 C CA . ARG A 1 231 ? 13.596 -2.106 -22.491 1.00 95.81 231 ARG A CA 1
ATOM 1850 C C . ARG A 1 231 ? 12.116 -1.764 -22.552 1.00 95.81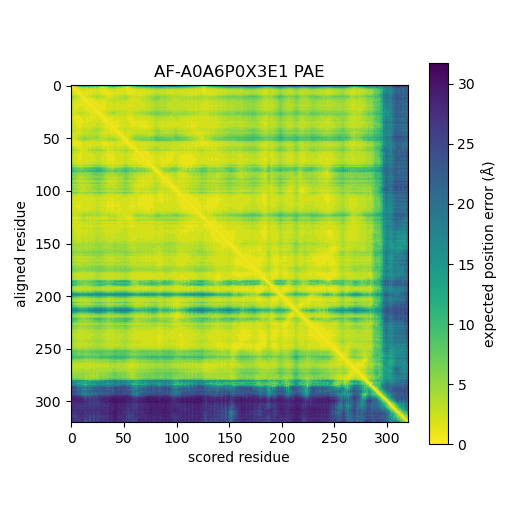 231 ARG A C 1
ATOM 1852 O O . ARG A 1 231 ? 11.597 -1.179 -21.616 1.00 95.81 231 ARG A O 1
ATOM 1859 N N . GLU A 1 232 ? 11.449 -2.162 -23.630 1.00 94.56 232 GLU A N 1
ATOM 1860 C CA . GLU A 1 232 ? 10.032 -1.864 -23.862 1.00 94.56 232 GLU A CA 1
ATOM 1861 C C . GLU A 1 232 ? 9.146 -2.395 -22.725 1.00 94.56 232 GLU A C 1
ATOM 1863 O O . GLU A 1 232 ? 8.335 -1.660 -22.171 1.00 94.56 232 GLU A O 1
ATOM 1868 N N . ALA A 1 233 ? 9.363 -3.642 -22.296 1.00 95.06 233 ALA A N 1
ATOM 1869 C CA . ALA A 1 233 ? 8.608 -4.226 -21.190 1.00 95.06 233 ALA A CA 1
ATOM 1870 C C . ALA A 1 233 ? 8.895 -3.539 -19.847 1.00 95.06 233 ALA A C 1
ATOM 1872 O O . ALA A 1 233 ? 7.991 -3.382 -19.030 1.00 95.06 233 ALA A O 1
ATOM 1873 N N . ILE A 1 234 ? 10.147 -3.141 -19.605 1.00 97.06 234 ILE A N 1
ATOM 1874 C CA . ILE A 1 234 ? 10.536 -2.424 -18.386 1.00 97.06 234 ILE A CA 1
ATOM 1875 C C . ILE A 1 234 ? 9.918 -1.025 -18.359 1.00 97.06 234 ILE A C 1
ATOM 1877 O O . ILE A 1 234 ? 9.383 -0.630 -17.322 1.00 97.06 234 ILE A O 1
ATOM 1881 N N . ALA A 1 235 ? 9.992 -0.302 -19.478 1.00 96.69 235 ALA A N 1
ATOM 1882 C CA . ALA A 1 235 ? 9.430 1.031 -19.625 1.00 96.69 235 ALA A CA 1
ATOM 1883 C C . ALA A 1 235 ? 7.922 1.001 -19.378 1.00 96.69 235 ALA A C 1
ATOM 1885 O O . ALA A 1 235 ? 7.449 1.704 -18.497 1.00 96.69 235 ALA A O 1
ATOM 1886 N N . ASP A 1 236 ? 7.199 0.085 -20.024 1.00 95.38 236 ASP A N 1
ATOM 1887 C CA . ASP A 1 236 ? 5.747 -0.028 -19.868 1.00 95.38 236 ASP A CA 1
ATOM 1888 C C . ASP A 1 236 ? 5.312 -0.358 -18.425 1.00 95.38 236 ASP A C 1
ATOM 1890 O O . ASP A 1 236 ? 4.352 0.215 -17.903 1.00 95.38 236 ASP A O 1
ATOM 1894 N N . ILE A 1 237 ? 6.058 -1.231 -17.730 1.00 95.94 237 ILE A N 1
ATOM 1895 C CA . ILE A 1 237 ? 5.835 -1.484 -16.298 1.00 95.94 237 ILE A CA 1
ATOM 1896 C C . ILE A 1 237 ? 6.037 -0.193 -15.498 1.00 95.94 237 ILE A C 1
ATOM 1898 O O . ILE A 1 237 ? 5.169 0.176 -14.711 1.00 95.94 237 ILE A O 1
ATOM 1902 N N . ILE A 1 238 ? 7.178 0.480 -15.659 1.00 97.25 238 ILE A N 1
ATOM 1903 C CA . ILE A 1 238 ? 7.521 1.660 -14.855 1.00 97.25 238 ILE A CA 1
ATOM 1904 C C . ILE A 1 238 ? 6.563 2.817 -15.141 1.00 97.25 238 ILE A C 1
ATOM 1906 O O . ILE A 1 238 ? 6.036 3.389 -14.191 1.00 97.25 238 ILE A O 1
ATOM 1910 N N . ASP A 1 239 ? 6.267 3.103 -16.407 1.00 96.44 239 ASP A N 1
ATOM 1911 C CA . ASP A 1 239 ? 5.332 4.152 -16.818 1.00 96.44 239 ASP A CA 1
ATOM 1912 C C . ASP A 1 239 ? 3.932 3.898 -16.259 1.00 96.44 239 ASP A C 1
ATOM 1914 O O . ASP A 1 239 ? 3.284 4.816 -15.754 1.00 96.44 239 ASP A O 1
ATOM 1918 N N . THR A 1 240 ? 3.470 2.645 -16.260 1.00 94.12 240 THR A N 1
ATOM 1919 C CA . THR A 1 240 ? 2.165 2.321 -15.677 1.00 94.12 240 THR A CA 1
ATOM 1920 C C . THR A 1 240 ? 2.136 2.520 -14.164 1.00 94.12 240 THR A C 1
ATOM 1922 O O . THR A 1 240 ? 1.156 3.053 -13.642 1.00 94.12 240 THR A O 1
ATOM 1925 N N . LEU A 1 241 ? 3.202 2.154 -13.445 1.00 95.25 241 LEU A N 1
ATOM 1926 C CA . LEU A 1 241 ? 3.290 2.442 -12.010 1.00 95.25 241 LEU A CA 1
ATOM 1927 C C . LEU A 1 241 ? 3.379 3.953 -11.746 1.00 95.25 241 LEU A C 1
ATOM 1929 O O . LEU A 1 241 ? 2.745 4.444 -10.815 1.00 95.25 241 LEU A O 1
ATOM 1933 N N . CYS A 1 242 ? 4.119 4.701 -12.568 1.00 96.06 242 CYS A N 1
ATOM 1934 C CA . CYS A 1 242 ? 4.249 6.153 -12.450 1.00 96.06 242 CYS A CA 1
ATOM 1935 C C . CYS A 1 242 ? 2.910 6.882 -12.619 1.00 96.06 242 CYS A C 1
ATOM 1937 O O . CYS A 1 242 ? 2.664 7.841 -11.887 1.00 96.06 242 CYS A O 1
ATOM 1939 N N . LYS A 1 243 ? 2.000 6.387 -13.474 1.00 94.44 243 LYS A N 1
ATOM 1940 C CA . LYS A 1 243 ? 0.623 6.912 -13.577 1.00 94.44 243 LYS A CA 1
ATOM 1941 C C . LYS A 1 243 ? -0.139 6.855 -12.248 1.00 94.44 243 LYS A C 1
ATOM 1943 O O . LYS A 1 243 ? -1.043 7.644 -12.028 1.00 94.44 243 LYS A O 1
ATOM 1948 N N . GLU A 1 244 ? 0.225 5.975 -11.324 1.00 95.06 244 GLU A N 1
ATOM 1949 C CA . GLU A 1 244 ? -0.388 5.875 -9.989 1.00 95.06 244 GLU A CA 1
ATOM 1950 C C . GLU A 1 244 ? 0.418 6.589 -8.885 1.00 95.06 244 GLU A C 1
ATOM 1952 O O . GLU A 1 244 ? 0.010 6.633 -7.720 1.00 95.06 244 GLU A O 1
ATOM 1957 N N . GLY A 1 245 ? 1.575 7.149 -9.243 1.00 95.81 245 GLY A N 1
ATOM 1958 C CA . GLY A 1 245 ? 2.564 7.686 -8.316 1.00 95.81 245 GLY A CA 1
ATOM 1959 C C . GLY A 1 245 ? 3.486 6.608 -7.739 1.00 95.81 245 GLY A C 1
ATOM 1960 O O . GLY A 1 245 ? 3.059 5.521 -7.332 1.00 95.81 245 GLY A O 1
ATOM 1961 N N . VAL A 1 246 ? 4.779 6.934 -7.664 1.00 97.31 246 VAL A N 1
ATOM 1962 C CA . VAL A 1 246 ? 5.819 6.038 -7.146 1.00 97.31 246 VAL A CA 1
ATOM 1963 C C . VAL A 1 246 ? 6.726 6.719 -6.125 1.00 97.31 246 VAL A C 1
ATOM 1965 O O . VAL A 1 246 ? 7.024 7.906 -6.218 1.00 97.31 246 VAL A O 1
ATOM 1968 N N . GLN A 1 247 ? 7.223 5.919 -5.185 1.00 97.62 247 GLN A N 1
ATOM 1969 C CA . GLN A 1 247 ? 8.389 6.208 -4.364 1.00 97.62 247 GLN A CA 1
ATOM 1970 C C . GLN A 1 247 ? 9.601 5.496 -4.975 1.00 97.62 247 GLN A C 1
ATOM 1972 O O . GLN A 1 247 ? 9.602 4.264 -5.096 1.00 97.62 247 GLN A O 1
ATOM 1977 N N . VAL A 1 248 ? 10.636 6.259 -5.331 1.00 98.25 248 VAL A N 1
ATOM 1978 C CA . VAL A 1 248 ? 11.889 5.724 -5.879 1.00 98.25 248 VAL A CA 1
ATOM 1979 C C . VAL A 1 248 ? 13.009 5.898 -4.865 1.00 98.25 248 VAL A C 1
ATOM 1981 O O . VAL A 1 248 ? 13.338 7.007 -4.460 1.00 98.25 248 VAL A O 1
ATOM 1984 N N . GLU A 1 249 ? 13.603 4.786 -4.448 1.00 97.94 249 GLU A N 1
ATOM 1985 C CA . GLU A 1 249 ? 14.675 4.755 -3.452 1.00 97.94 249 GLU A CA 1
ATOM 1986 C C . GLU A 1 249 ? 15.912 4.065 -4.018 1.00 97.94 249 GLU A C 1
ATOM 1988 O O . GLU A 1 249 ? 15.801 3.076 -4.746 1.00 97.94 249 GLU A O 1
ATOM 1993 N N . GLN A 1 250 ? 17.102 4.513 -3.631 1.00 97.69 250 GLN A N 1
ATOM 1994 C CA . GLN A 1 250 ? 18.339 3.814 -3.955 1.00 97.69 250 GLN A CA 1
ATOM 1995 C C . GLN A 1 250 ? 18.308 2.376 -3.415 1.00 97.69 250 GLN A C 1
ATOM 1997 O O . GLN A 1 250 ? 18.008 2.115 -2.246 1.00 97.69 250 GLN A O 1
ATOM 2002 N N . TRP A 1 251 ? 18.664 1.410 -4.262 1.00 95.62 251 TRP A N 1
ATOM 2003 C CA . TRP A 1 251 ? 18.752 0.013 -3.858 1.00 95.62 251 TRP A CA 1
ATOM 2004 C C . TRP A 1 251 ? 20.084 -0.252 -3.150 1.00 95.62 251 TRP A C 1
ATOM 2006 O O . TRP A 1 251 ? 21.103 -0.576 -3.765 1.00 95.62 251 TRP A O 1
ATOM 2016 N N . LEU A 1 252 ? 20.042 -0.169 -1.821 1.00 91.94 252 LEU A N 1
ATOM 2017 C CA . LEU A 1 252 ? 21.197 -0.399 -0.957 1.00 91.94 252 LEU A CA 1
ATOM 2018 C C . LEU A 1 252 ? 21.539 -1.896 -0.785 1.00 91.94 252 LEU A C 1
ATOM 2020 O O . LEU A 1 252 ? 20.642 -2.753 -0.766 1.00 91.94 252 LEU A O 1
ATOM 2024 N N . PRO A 1 253 ? 22.831 -2.242 -0.616 1.00 87.62 253 PRO A N 1
ATOM 2025 C CA . PRO A 1 253 ? 23.246 -3.572 -0.185 1.00 87.62 253 PRO A CA 1
ATOM 2026 C C . PRO A 1 253 ? 22.631 -3.938 1.170 1.00 87.62 253 PRO A C 1
ATOM 2028 O O . PRO A 1 253 ? 22.652 -3.148 2.111 1.00 87.62 253 PRO A O 1
ATOM 2031 N N . LYS A 1 254 ? 22.105 -5.160 1.286 1.00 86.75 254 LYS A N 1
ATOM 2032 C CA . LYS A 1 254 ? 21.590 -5.675 2.560 1.00 86.75 254 LYS A CA 1
ATOM 2033 C C . LYS A 1 254 ? 22.719 -6.234 3.414 1.00 86.75 254 LYS A C 1
ATOM 2035 O O . LYS A 1 254 ? 23.622 -6.893 2.891 1.00 86.75 254 LYS A O 1
ATOM 2040 N N . ALA A 1 255 ? 22.600 -6.053 4.727 1.00 86.94 255 ALA A N 1
ATOM 2041 C CA . ALA A 1 255 ? 23.396 -6.796 5.692 1.00 86.94 255 ALA A CA 1
ATOM 2042 C C . ALA A 1 255 ? 23.210 -8.309 5.486 1.00 86.94 255 ALA A C 1
ATOM 2044 O O . ALA A 1 255 ? 22.159 -8.773 5.024 1.00 86.94 255 ALA A O 1
ATOM 2045 N N . ARG A 1 256 ? 24.254 -9.080 5.799 1.00 86.81 256 ARG A N 1
ATOM 2046 C CA . ARG A 1 256 ? 24.281 -10.531 5.598 1.00 86.81 256 ARG A CA 1
ATOM 2047 C C . ARG A 1 256 ? 24.450 -11.247 6.930 1.00 86.81 256 ARG A C 1
ATOM 2049 O O . ARG A 1 256 ? 25.248 -10.829 7.758 1.00 86.81 256 ARG A O 1
ATOM 2056 N N . LEU A 1 257 ? 23.728 -12.347 7.094 1.00 84.75 257 LEU A N 1
ATOM 2057 C CA . LEU A 1 257 ? 23.854 -13.287 8.202 1.00 84.75 257 LEU A CA 1
ATOM 2058 C C . LEU A 1 257 ? 24.000 -14.680 7.589 1.00 84.75 257 LEU A C 1
ATOM 2060 O O . LEU A 1 257 ? 23.203 -15.048 6.727 1.00 84.75 257 LEU A O 1
ATOM 2064 N N . GLN A 1 258 ? 25.034 -15.435 7.975 1.00 84.56 258 GLN A N 1
ATOM 2065 C CA . GLN A 1 258 ? 25.352 -16.740 7.365 1.00 84.56 258 GLN A CA 1
ATOM 2066 C C . GLN A 1 258 ? 25.433 -16.666 5.828 1.00 84.56 258 GLN A C 1
ATOM 2068 O O . GLN A 1 258 ? 24.837 -17.472 5.115 1.00 84.56 258 GLN A O 1
ATOM 2073 N N . ASN A 1 259 ? 26.095 -15.629 5.306 1.00 84.00 259 ASN A N 1
ATOM 2074 C CA . ASN A 1 259 ? 26.179 -15.345 3.871 1.00 84.00 259 ASN A CA 1
ATOM 2075 C C . ASN A 1 259 ? 24.830 -15.200 3.144 1.00 84.00 259 ASN A C 1
ATOM 2077 O O . ASN A 1 259 ? 24.808 -15.223 1.916 1.00 84.00 259 ASN A O 1
ATOM 2081 N N . ARG A 1 260 ? 23.719 -14.964 3.849 1.00 82.56 260 ARG A N 1
ATOM 2082 C CA . ARG A 1 260 ? 22.409 -14.669 3.254 1.00 82.56 260 ARG A CA 1
ATOM 2083 C C . ARG A 1 260 ? 21.978 -13.244 3.592 1.00 82.56 260 ARG A C 1
ATOM 2085 O O . ARG A 1 260 ? 22.158 -12.827 4.735 1.00 82.56 260 ARG A O 1
ATOM 2092 N N . PRO A 1 261 ? 21.432 -12.473 2.634 1.00 85.19 261 PRO A N 1
ATOM 2093 C CA . PRO A 1 261 ? 20.882 -11.161 2.942 1.00 85.19 261 PRO A CA 1
ATOM 2094 C C . PRO A 1 261 ? 19.712 -11.314 3.913 1.00 85.19 261 PRO A C 1
ATOM 2096 O O . PRO A 1 261 ? 18.895 -12.226 3.759 1.00 85.19 261 PRO A O 1
ATOM 2099 N N . PHE A 1 262 ? 19.609 -10.408 4.878 1.00 85.81 262 PHE A N 1
ATOM 2100 C CA . PHE A 1 262 ? 18.501 -10.414 5.822 1.00 85.81 262 PHE A CA 1
ATOM 2101 C C . PHE A 1 262 ? 17.825 -9.056 5.932 1.00 85.81 262 PHE A C 1
ATOM 2103 O O . PHE A 1 262 ? 18.383 -8.024 5.559 1.00 85.81 262 PHE A O 1
ATOM 2110 N N . ASP A 1 263 ? 16.603 -9.081 6.443 1.00 87.50 263 ASP A N 1
ATOM 2111 C CA . ASP A 1 263 ? 15.938 -7.908 6.987 1.00 87.50 263 ASP A CA 1
ATOM 2112 C C . ASP A 1 263 ? 15.432 -8.198 8.405 1.00 87.50 263 ASP A C 1
ATOM 2114 O O . ASP A 1 263 ? 15.279 -9.358 8.808 1.00 87.50 263 ASP A O 1
ATOM 2118 N N . LEU A 1 264 ? 15.209 -7.130 9.166 1.00 89.25 264 LEU A N 1
ATOM 2119 C CA . LEU A 1 264 ? 14.644 -7.185 10.506 1.00 89.25 264 LEU A CA 1
ATOM 2120 C C . LEU A 1 264 ? 13.229 -6.626 10.465 1.00 89.25 264 LEU A C 1
ATOM 2122 O O . LEU A 1 264 ? 12.990 -5.545 9.928 1.00 89.25 264 LEU A O 1
ATOM 2126 N N . ARG A 1 265 ? 12.294 -7.345 11.078 1.00 91.00 265 ARG A N 1
ATOM 2127 C CA . ARG A 1 265 ? 10.980 -6.814 11.422 1.00 91.00 265 ARG A CA 1
ATOM 2128 C C . ARG A 1 265 ? 10.923 -6.620 12.925 1.00 91.00 265 ARG A C 1
ATOM 2130 O O . ARG A 1 265 ? 10.963 -7.602 13.659 1.00 91.00 265 ARG A O 1
ATOM 2137 N N . VAL A 1 266 ? 10.793 -5.369 13.345 1.00 92.56 266 VAL A N 1
ATOM 2138 C CA . VAL A 1 266 ? 10.573 -4.994 14.741 1.00 92.56 266 VAL A CA 1
ATOM 2139 C C . VAL A 1 266 ? 9.137 -4.497 14.873 1.00 92.56 266 VAL A C 1
ATOM 2141 O O . VAL A 1 266 ? 8.696 -3.669 14.079 1.00 92.56 266 VAL A O 1
ATOM 2144 N N . VAL A 1 267 ? 8.386 -5.044 15.824 1.00 93.50 267 VAL A N 1
ATOM 2145 C CA . VAL A 1 267 ? 7.045 -4.574 16.190 1.00 93.50 267 VAL A CA 1
ATOM 2146 C C . VAL A 1 267 ? 7.158 -3.836 17.512 1.00 93.50 267 VAL A C 1
ATOM 2148 O O . VAL A 1 267 ? 7.596 -4.418 18.506 1.00 93.50 267 VAL A O 1
ATOM 2151 N N . VAL A 1 268 ? 6.757 -2.568 17.501 1.00 93.38 268 VAL A N 1
ATOM 2152 C CA . VAL A 1 268 ? 6.721 -1.702 18.679 1.00 93.38 268 VAL A CA 1
ATOM 2153 C C . VAL A 1 268 ? 5.275 -1.584 19.149 1.00 93.38 268 VAL A C 1
ATOM 2155 O O . VAL A 1 268 ? 4.383 -1.336 18.340 1.00 93.38 268 VAL A O 1
ATOM 2158 N N . ILE A 1 269 ? 5.039 -1.789 20.442 1.00 92.44 269 ILE A N 1
ATOM 2159 C CA . ILE A 1 269 ? 3.727 -1.648 21.083 1.00 92.44 269 ILE A CA 1
ATOM 2160 C C . ILE A 1 269 ? 3.926 -0.753 22.302 1.00 92.44 269 ILE A C 1
ATOM 2162 O O . ILE A 1 269 ? 4.808 -1.025 23.112 1.00 92.44 269 ILE A O 1
ATOM 2166 N N . ALA A 1 270 ? 3.135 0.319 22.411 1.00 90.06 270 ALA A N 1
ATOM 2167 C CA . ALA A 1 270 ? 3.221 1.286 23.512 1.00 90.06 270 ALA A CA 1
ATOM 2168 C C . ALA A 1 270 ? 4.660 1.793 23.771 1.00 90.06 270 ALA A C 1
ATOM 2170 O O . ALA A 1 270 ? 5.130 1.838 24.904 1.00 90.06 270 ALA A O 1
ATOM 2171 N N . GLY A 1 271 ? 5.390 2.116 22.696 1.00 90.75 271 GLY A N 1
ATOM 2172 C CA . GLY A 1 271 ? 6.769 2.616 22.766 1.00 90.75 271 GLY A CA 1
ATOM 2173 C C . GLY A 1 271 ? 7.846 1.555 23.026 1.00 90.75 271 GLY A C 1
ATOM 2174 O O . GLY A 1 271 ? 9.024 1.889 23.014 1.00 90.75 271 GLY A O 1
ATOM 2175 N N . GLN A 1 272 ? 7.477 0.284 23.212 1.00 93.69 272 GLN A N 1
ATOM 2176 C CA . GLN A 1 272 ? 8.410 -0.800 23.527 1.00 93.69 272 GLN A CA 1
ATOM 2177 C C . GLN A 1 272 ? 8.566 -1.774 22.357 1.00 93.69 272 GLN A C 1
ATOM 2179 O O . GLN A 1 272 ? 7.574 -2.203 21.764 1.00 93.69 272 GLN A O 1
ATOM 2184 N N . ALA A 1 273 ? 9.801 -2.159 22.026 1.00 93.88 273 ALA A N 1
ATOM 2185 C CA . ALA A 1 273 ? 10.071 -3.184 21.018 1.00 93.88 273 ALA A CA 1
ATOM 2186 C C . ALA A 1 273 ? 9.714 -4.578 21.569 1.00 93.88 273 ALA A C 1
ATOM 2188 O O . ALA A 1 273 ? 10.437 -5.136 22.385 1.00 93.88 273 ALA A O 1
ATOM 2189 N N . GLN A 1 274 ? 8.592 -5.145 21.119 1.00 92.25 274 GLN A N 1
ATOM 2190 C CA . GLN A 1 274 ? 8.027 -6.385 21.677 1.00 92.25 274 GLN A CA 1
ATOM 2191 C C . GLN A 1 274 ? 8.356 -7.633 20.854 1.00 92.25 274 GLN A C 1
ATOM 2193 O O . GLN A 1 274 ? 8.529 -8.724 21.394 1.00 92.25 274 GLN A O 1
ATOM 2198 N N . HIS A 1 275 ? 8.442 -7.501 19.527 1.00 89.81 275 HIS A N 1
ATOM 2199 C CA . HIS A 1 275 ? 8.709 -8.645 18.655 1.00 89.81 275 HIS A CA 1
ATOM 2200 C C . HIS A 1 275 ? 9.760 -8.308 17.613 1.00 89.81 275 HIS A C 1
ATOM 2202 O O . HIS A 1 275 ? 9.567 -7.405 16.801 1.00 89.81 275 HIS A O 1
ATOM 2208 N N . LEU A 1 276 ? 10.838 -9.088 17.593 1.00 91.38 276 LEU A N 1
ATOM 2209 C CA . LEU A 1 276 ? 11.900 -8.996 16.601 1.00 91.38 276 LEU A CA 1
ATOM 2210 C C . LEU A 1 276 ? 11.956 -10.293 15.795 1.00 91.38 276 LEU A C 1
ATOM 2212 O O . LEU A 1 276 ? 12.087 -11.382 16.348 1.00 91.38 276 LEU A O 1
ATOM 2216 N N . VAL A 1 277 ? 11.865 -10.175 14.473 1.00 88.69 277 VAL A N 1
ATOM 2217 C CA . VAL A 1 277 ? 11.960 -11.307 13.547 1.00 88.69 277 VAL A CA 1
ATOM 2218 C C . VAL A 1 277 ? 13.034 -11.021 12.509 1.00 88.69 277 VAL A C 1
ATOM 2220 O O . VAL A 1 277 ? 12.927 -10.061 11.747 1.00 88.69 277 VAL A O 1
ATOM 2223 N N . VAL A 1 278 ? 14.039 -11.896 12.443 1.00 87.50 278 VAL A N 1
ATOM 2224 C CA . VAL A 1 278 ? 15.033 -11.909 11.365 1.00 87.50 278 VAL A CA 1
ATOM 2225 C C . VAL A 1 278 ? 14.469 -12.704 10.191 1.00 87.50 278 VAL A C 1
ATOM 2227 O O . VAL A 1 278 ? 14.087 -13.869 10.343 1.00 87.50 278 VAL A O 1
ATOM 2230 N N . ARG A 1 279 ? 14.421 -12.091 9.008 1.00 83.12 279 ARG A N 1
ATOM 2231 C CA . ARG A 1 279 ? 13.992 -12.749 7.768 1.00 83.12 279 ARG A CA 1
ATOM 2232 C C . ARG A 1 279 ? 15.180 -12.906 6.839 1.00 83.12 279 ARG A C 1
ATOM 2234 O O . ARG A 1 279 ? 15.777 -11.915 6.430 1.00 83.12 279 ARG A O 1
ATOM 2241 N N . LEU A 1 280 ? 15.508 -14.149 6.500 1.00 83.44 280 LEU A N 1
ATOM 2242 C CA . LEU A 1 280 ? 16.590 -14.466 5.570 1.00 83.44 280 LEU A CA 1
ATOM 2243 C C . LEU A 1 280 ? 16.014 -14.590 4.159 1.00 83.44 280 LEU A C 1
ATOM 2245 O O . LEU A 1 280 ? 15.047 -15.316 3.937 1.00 83.44 280 LEU A O 1
ATOM 2249 N N . GLY A 1 281 ? 16.598 -13.877 3.197 1.00 72.62 281 GLY A N 1
ATOM 2250 C CA . GLY A 1 281 ? 16.146 -13.909 1.809 1.00 72.62 281 GLY A CA 1
ATOM 2251 C C . GLY A 1 281 ? 17.099 -14.615 0.863 1.00 72.62 281 GLY A C 1
ATOM 2252 O O . GLY A 1 281 ? 18.293 -14.757 1.117 1.00 72.62 281 GLY A O 1
ATOM 2253 N N . LYS A 1 282 ? 16.547 -14.985 -0.294 1.00 73.50 282 LYS A N 1
ATOM 2254 C CA . LYS A 1 282 ? 17.288 -15.485 -1.463 1.00 73.50 282 LYS A CA 1
ATOM 2255 C C . LYS A 1 282 ? 17.292 -14.480 -2.624 1.00 73.50 282 LYS A C 1
ATOM 2257 O O . LYS A 1 282 ? 17.911 -14.723 -3.652 1.00 73.50 282 LYS A O 1
ATOM 2262 N N . SER A 1 283 ? 16.593 -13.350 -2.474 1.00 69.25 283 SER A N 1
ATOM 2263 C CA . SER A 1 283 ? 16.420 -12.335 -3.518 1.00 69.25 283 SER A CA 1
ATOM 2264 C C . SER A 1 283 ? 16.501 -10.901 -2.958 1.00 69.25 283 SER A C 1
ATOM 2266 O O . SER A 1 283 ? 16.451 -10.711 -1.737 1.00 69.25 283 SER A O 1
ATOM 2268 N N . PRO A 1 284 ? 16.590 -9.874 -3.828 1.00 66.75 284 PRO A N 1
ATOM 2269 C CA . PRO A 1 284 ? 16.510 -8.466 -3.431 1.00 66.75 284 PRO A CA 1
ATOM 2270 C C . PRO A 1 284 ? 15.231 -8.108 -2.669 1.00 66.75 284 PRO A C 1
ATOM 2272 O O . PRO A 1 284 ? 15.250 -7.208 -1.833 1.00 66.75 284 PRO A O 1
ATOM 2275 N N . MET A 1 285 ? 14.134 -8.832 -2.904 1.00 72.94 285 MET A N 1
ATOM 2276 C CA . MET A 1 285 ? 12.882 -8.702 -2.162 1.00 72.94 285 MET A CA 1
ATOM 2277 C C . MET A 1 285 ? 12.766 -9.857 -1.159 1.00 72.94 285 MET A C 1
ATOM 2279 O O . MET A 1 285 ? 12.680 -11.023 -1.531 1.00 72.94 285 MET A O 1
ATOM 2283 N N . THR A 1 286 ? 12.794 -9.527 0.132 1.00 54.81 286 THR A N 1
ATOM 2284 C CA . THR A 1 286 ? 12.830 -10.476 1.264 1.00 54.81 286 THR A CA 1
ATOM 2285 C C . THR A 1 286 ? 11.458 -10.641 1.945 1.00 54.81 286 THR A C 1
ATOM 2287 O O . THR A 1 286 ? 11.367 -11.070 3.095 1.00 54.81 286 THR A O 1
ATOM 2290 N N . ASN A 1 287 ? 10.357 -10.319 1.257 1.00 59.59 287 ASN A N 1
ATOM 2291 C CA . ASN A 1 287 ? 9.012 -10.368 1.839 1.00 59.59 287 ASN A CA 1
ATOM 2292 C C . ASN A 1 287 ? 8.579 -11.811 2.196 1.00 59.59 287 ASN A C 1
ATOM 2294 O O . ASN A 1 287 ? 8.852 -12.744 1.450 1.00 59.59 287 ASN A O 1
ATOM 2298 N N . LEU A 1 288 ? 7.849 -12.000 3.304 1.00 50.81 288 LEU A N 1
ATOM 2299 C CA . LEU A 1 288 ? 7.356 -13.319 3.753 1.00 50.81 288 LEU A CA 1
ATOM 2300 C C . LEU A 1 288 ? 6.411 -13.967 2.734 1.00 50.81 288 LEU A C 1
ATOM 2302 O O . LEU A 1 288 ? 6.381 -15.185 2.608 1.00 50.81 288 LEU A O 1
ATOM 2306 N N . HIS A 1 289 ? 5.681 -13.153 1.968 1.00 48.66 289 HIS A N 1
ATOM 2307 C CA . HIS A 1 289 ? 4.830 -13.628 0.874 1.00 48.66 289 HIS A CA 1
ATOM 2308 C C . HIS A 1 289 ? 5.615 -14.229 -0.305 1.00 48.66 289 HIS A C 1
ATOM 2310 O O . HIS A 1 289 ? 5.001 -14.804 -1.196 1.00 48.66 289 HIS A O 1
ATOM 2316 N N . LEU A 1 290 ? 6.948 -14.114 -0.298 1.00 48.28 290 LEU A N 1
ATOM 2317 C CA . LEU A 1 290 ? 7.868 -14.650 -1.304 1.00 48.28 290 LEU A CA 1
ATOM 2318 C C . LEU A 1 290 ? 8.670 -15.858 -0.781 1.00 48.28 290 LEU A C 1
ATOM 2320 O O . LEU A 1 290 ? 9.676 -16.229 -1.381 1.00 48.28 290 LEU A O 1
ATOM 2324 N N . GLY A 1 291 ? 8.250 -16.460 0.340 1.00 41.91 291 GLY A N 1
ATOM 2325 C CA . GLY A 1 291 ? 8.865 -17.680 0.873 1.00 41.91 291 GLY A CA 1
ATOM 2326 C C . GLY A 1 291 ? 10.179 -17.465 1.633 1.00 41.91 291 GLY A C 1
ATOM 2327 O O . GLY A 1 291 ? 11.016 -18.361 1.647 1.00 41.91 291 GLY A O 1
ATOM 2328 N N . SER A 1 292 ? 10.392 -16.289 2.239 1.00 50.75 292 SER A N 1
ATOM 2329 C CA . SER A 1 292 ? 11.544 -16.059 3.125 1.00 50.75 292 SER A CA 1
ATOM 2330 C C . SER A 1 292 ? 11.474 -16.938 4.376 1.00 50.75 292 SER A C 1
ATOM 2332 O O . SER A 1 292 ? 10.442 -16.981 5.053 1.00 50.75 292 SER A O 1
ATOM 2334 N N . ASP A 1 293 ? 12.598 -17.564 4.722 1.00 49.56 293 ASP A N 1
ATOM 2335 C CA . ASP A 1 293 ? 12.722 -18.384 5.926 1.00 49.56 293 ASP A CA 1
ATOM 2336 C C . ASP A 1 293 ? 12.727 -17.492 7.178 1.00 49.56 293 ASP A C 1
ATOM 2338 O O . ASP A 1 293 ? 13.349 -16.419 7.209 1.00 49.56 293 ASP A O 1
ATOM 2342 N N . ARG A 1 294 ? 12.059 -17.949 8.243 1.00 48.53 294 ARG A N 1
ATOM 2343 C CA . ARG A 1 294 ? 12.211 -17.349 9.574 1.00 48.53 294 ARG A CA 1
ATOM 2344 C C . ARG A 1 294 ? 13.532 -17.827 10.169 1.00 48.53 294 ARG A C 1
ATOM 2346 O O . ARG A 1 294 ? 13.733 -19.028 10.326 1.00 48.53 294 ARG A O 1
ATOM 2353 N N . GLY A 1 295 ? 14.415 -16.900 10.529 1.00 47.19 295 GLY A N 1
ATOM 2354 C CA . GLY A 1 295 ? 15.534 -17.228 11.407 1.00 47.19 295 GLY A CA 1
ATOM 2355 C C . GLY A 1 295 ? 15.007 -17.461 12.822 1.00 47.19 295 GLY A C 1
ATOM 2356 O O . GLY A 1 295 ? 14.277 -16.619 13.346 1.00 47.19 295 GLY A O 1
ATOM 2357 N N . VAL A 1 296 ? 15.347 -18.591 13.444 1.00 38.47 296 VAL A N 1
ATOM 2358 C CA . VAL A 1 296 ? 15.078 -18.791 14.873 1.00 38.47 296 VAL A CA 1
ATOM 2359 C C . VAL A 1 296 ? 16.098 -17.962 15.651 1.00 38.47 296 VAL A C 1
ATOM 2361 O O . VAL A 1 296 ? 17.283 -18.285 15.645 1.00 38.47 296 VAL A O 1
ATOM 2364 N N . SER A 1 297 ? 15.649 -16.898 16.319 1.00 37.22 297 SER A N 1
ATOM 2365 C CA . SER A 1 297 ? 16.406 -16.306 17.424 1.00 37.22 297 SER A CA 1
ATOM 2366 C C . SER A 1 297 ? 16.047 -17.092 18.681 1.00 37.22 297 SER A C 1
ATOM 2368 O O . SER A 1 297 ? 14.979 -16.892 19.257 1.00 37.22 297 SER A O 1
ATOM 2370 N N . LYS A 1 298 ? 16.889 -18.055 19.068 1.00 31.55 298 LYS A N 1
ATOM 2371 C CA . LYS A 1 298 ? 16.860 -18.562 20.441 1.00 31.55 298 LYS A CA 1
ATOM 2372 C C . LYS A 1 298 ? 17.542 -17.488 21.294 1.00 31.55 298 LYS A C 1
ATOM 2374 O O . LYS A 1 298 ? 18.715 -17.215 21.074 1.00 31.55 298 LYS A O 1
ATOM 2379 N N . ASN A 1 299 ? 16.786 -16.917 22.229 1.00 30.83 299 ASN A N 1
ATOM 2380 C CA . ASN A 1 299 ? 17.154 -15.879 23.203 1.00 30.83 299 ASN A CA 1
ATOM 2381 C C . ASN A 1 299 ? 17.110 -14.431 22.684 1.00 30.83 299 ASN A C 1
ATOM 2383 O O . ASN A 1 299 ? 18.042 -13.903 22.085 1.00 30.83 299 ASN A O 1
ATOM 2387 N N . SER A 1 300 ? 16.014 -13.750 23.016 1.00 34.62 300 SER A N 1
ATOM 2388 C CA . SER A 1 300 ? 15.776 -12.314 22.836 1.00 34.62 300 SER A CA 1
ATOM 2389 C C . SER A 1 300 ? 16.556 -11.411 23.808 1.00 34.62 300 SER A C 1
ATOM 2391 O O . SER A 1 300 ? 16.221 -10.239 23.929 1.00 34.62 300 SER A O 1
ATOM 2393 N N . SER A 1 301 ? 17.593 -11.910 24.484 1.00 29.61 301 SER A N 1
ATOM 2394 C CA . SER A 1 301 ? 18.360 -11.146 25.483 1.00 29.61 301 SER A CA 1
ATOM 2395 C C . SER A 1 301 ? 19.822 -10.867 25.117 1.00 29.61 301 SER A C 1
ATOM 2397 O O . SER A 1 301 ? 20.497 -10.166 25.863 1.00 29.61 301 SER A O 1
ATOM 2399 N N . SER A 1 302 ? 20.331 -11.316 23.965 1.00 31.39 302 SER A N 1
ATOM 2400 C CA . SER A 1 302 ? 21.699 -10.964 23.551 1.00 31.39 302 SER A CA 1
ATOM 2401 C C . SER A 1 302 ? 21.961 -11.231 22.069 1.00 31.39 302 SER A C 1
ATOM 2403 O O . SER A 1 302 ? 22.662 -12.167 21.696 1.00 31.39 302 SER A O 1
ATOM 2405 N N . ILE A 1 303 ? 21.454 -10.362 21.190 1.00 35.88 303 ILE A N 1
ATOM 2406 C CA . ILE A 1 303 ? 22.069 -10.210 19.865 1.00 35.88 303 ILE A CA 1
ATOM 2407 C C . ILE A 1 303 ? 22.916 -8.941 19.886 1.00 35.88 303 ILE A C 1
ATOM 2409 O O . ILE A 1 303 ? 22.449 -7.849 19.569 1.00 35.88 303 ILE A O 1
ATOM 2413 N N . SER A 1 304 ? 24.185 -9.087 20.270 1.00 27.73 304 SER A N 1
ATOM 2414 C CA . SER A 1 304 ? 25.194 -8.053 20.061 1.00 27.73 304 SER A CA 1
ATOM 2415 C C . SER A 1 304 ? 25.534 -8.000 18.570 1.00 27.73 304 SER A C 1
ATOM 2417 O O . SER A 1 304 ? 26.429 -8.696 18.090 1.00 27.73 304 SER A O 1
ATOM 2419 N N . PHE A 1 305 ? 24.801 -7.195 17.805 1.00 38.78 305 PHE A N 1
ATOM 2420 C CA . PHE A 1 305 ? 25.216 -6.865 16.448 1.00 38.78 305 PHE A CA 1
ATOM 2421 C C . PHE A 1 305 ? 26.380 -5.865 16.519 1.00 38.78 305 PHE A C 1
ATOM 2423 O O . PHE A 1 305 ? 26.176 -4.668 16.727 1.00 38.78 305 PHE A O 1
ATOM 2430 N N . GLN A 1 306 ? 27.614 -6.337 16.326 1.00 26.75 306 GLN A N 1
ATOM 2431 C CA . GLN A 1 306 ? 28.729 -5.460 15.964 1.00 26.75 306 GLN A CA 1
ATOM 2432 C C . GLN A 1 306 ? 28.505 -4.974 14.524 1.00 26.75 306 GLN A C 1
ATOM 2434 O O . GLN A 1 306 ? 28.940 -5.589 13.554 1.00 26.75 306 GLN A O 1
ATOM 2439 N N . PHE A 1 307 ? 27.764 -3.877 14.370 1.00 35.19 307 PHE A N 1
ATOM 2440 C CA . PHE A 1 307 ? 27.637 -3.193 13.088 1.00 35.19 307 PHE A CA 1
ATOM 2441 C C . PHE A 1 307 ? 28.915 -2.392 12.818 1.00 35.19 307 PHE A C 1
ATOM 2443 O O . PHE A 1 307 ? 29.105 -1.306 13.363 1.00 35.19 307 PHE A O 1
ATOM 2450 N N . SER A 1 308 ? 29.786 -2.898 11.944 1.00 28.75 308 SER A N 1
ATOM 2451 C CA . SER A 1 308 ? 30.928 -2.150 11.407 1.00 28.75 308 SER A CA 1
ATOM 2452 C C . SER A 1 308 ? 30.470 -1.166 10.319 1.00 28.75 308 SER A C 1
ATOM 2454 O O . SER A 1 308 ? 30.847 -1.286 9.156 1.00 28.75 308 SER A O 1
ATOM 2456 N N . MET A 1 309 ? 29.600 -0.215 10.664 1.00 32.56 309 MET A N 1
ATOM 2457 C CA . MET A 1 309 ? 29.323 0.961 9.831 1.00 32.56 309 MET A CA 1
ATOM 2458 C C . MET A 1 309 ? 29.069 2.177 10.737 1.00 32.56 309 MET A C 1
ATOM 2460 O O . MET A 1 309 ? 28.006 2.251 11.359 1.00 32.56 309 MET A O 1
ATOM 2464 N N . PRO A 1 310 ? 30.002 3.151 10.807 1.00 31.97 310 PRO A N 1
ATOM 2465 C CA . PRO A 1 310 ? 29.937 4.258 11.768 1.00 31.97 310 PRO A CA 1
ATOM 2466 C C . PRO A 1 310 ? 28.676 5.132 11.655 1.00 31.97 310 PRO A C 1
ATOM 2468 O O . PRO A 1 310 ? 28.298 5.782 12.621 1.00 31.97 310 PRO A O 1
ATOM 2471 N N . LYS A 1 311 ? 27.999 5.140 10.497 1.00 36.31 311 LYS A N 1
ATOM 2472 C CA . LYS A 1 311 ? 26.848 6.021 10.230 1.00 36.31 311 LYS A CA 1
ATOM 2473 C C . LYS A 1 311 ? 25.479 5.469 10.657 1.00 36.31 311 LYS A C 1
ATOM 2475 O O . LYS A 1 311 ? 24.529 6.239 10.698 1.00 36.31 311 LYS A O 1
ATOM 2480 N N . TYR A 1 312 ? 25.358 4.182 10.998 1.00 36.81 312 TYR A N 1
ATOM 2481 C CA . TYR A 1 312 ? 24.060 3.554 11.320 1.00 36.81 312 TYR A CA 1
ATOM 2482 C C . TYR A 1 312 ? 23.966 2.985 12.747 1.00 36.81 312 TYR A C 1
ATOM 2484 O O . TYR A 1 312 ? 22.898 2.543 13.162 1.00 36.81 312 TYR A O 1
ATOM 2492 N N . SER A 1 313 ? 25.052 3.025 13.528 1.00 33.31 313 SER A N 1
ATOM 2493 C CA . SER A 1 313 ? 25.075 2.506 14.906 1.00 33.31 313 SER A CA 1
ATOM 2494 C C . SER A 1 313 ? 24.276 3.365 15.899 1.00 33.31 313 SER A C 1
ATOM 2496 O O . SER A 1 313 ? 23.786 2.847 16.903 1.00 33.31 313 SER A O 1
ATOM 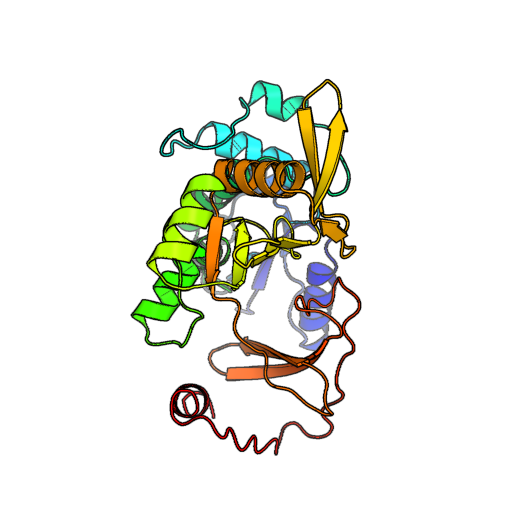2498 N N . ALA A 1 314 ? 24.093 4.659 15.612 1.00 33.66 314 ALA A N 1
ATOM 2499 C CA . ALA A 1 314 ? 23.404 5.598 16.499 1.00 33.66 314 ALA A CA 1
ATOM 2500 C C . ALA A 1 314 ? 21.874 5.412 16.532 1.00 33.66 314 ALA A C 1
ATOM 2502 O O . ALA A 1 314 ? 21.252 5.669 17.559 1.00 33.66 314 ALA A O 1
ATOM 2503 N N . ALA A 1 315 ? 21.264 4.918 15.449 1.00 36.91 315 ALA A N 1
ATOM 2504 C CA . ALA A 1 315 ? 19.807 4.778 15.358 1.00 36.91 315 ALA A CA 1
ATOM 2505 C C . ALA A 1 315 ? 19.252 3.608 16.191 1.00 36.91 315 ALA A C 1
ATOM 2507 O O . ALA A 1 315 ? 18.095 3.637 16.597 1.00 36.91 315 ALA A O 1
ATOM 2508 N N . ILE A 1 316 ? 20.074 2.592 16.479 1.00 34.06 316 ILE A N 1
ATOM 2509 C CA . ILE A 1 316 ? 19.637 1.390 17.208 1.00 34.06 316 ILE A CA 1
ATOM 2510 C C . ILE A 1 316 ? 19.791 1.562 18.729 1.00 34.06 316 ILE A C 1
ATOM 2512 O O . ILE A 1 316 ? 18.999 1.009 19.483 1.00 34.06 316 ILE A O 1
ATOM 2516 N N . ARG A 1 317 ? 20.730 2.398 19.200 1.00 30.25 317 ARG A N 1
ATOM 2517 C CA . ARG A 1 317 ? 20.935 2.659 20.642 1.00 30.25 317 ARG A CA 1
ATOM 2518 C C . ARG A 1 317 ? 19.854 3.522 21.301 1.00 30.25 317 ARG A C 1
ATOM 2520 O O . ARG A 1 317 ? 19.877 3.677 22.511 1.00 30.25 317 ARG A O 1
ATOM 2527 N N . ARG A 1 318 ? 18.919 4.097 20.535 1.00 31.17 318 ARG A N 1
ATOM 2528 C CA . ARG A 1 318 ? 17.781 4.857 21.088 1.00 31.17 318 ARG A CA 1
ATOM 2529 C C . ARG A 1 318 ? 16.557 3.993 21.422 1.00 31.17 318 ARG A C 1
ATOM 2531 O O . ARG A 1 318 ? 15.584 4.530 21.930 1.00 31.17 318 ARG A O 1
ATOM 2538 N N . PHE A 1 319 ? 16.607 2.686 21.155 1.00 31.59 319 PHE A N 1
ATOM 2539 C CA . PHE A 1 319 ? 15.501 1.746 21.393 1.00 31.59 319 PHE A CA 1
ATOM 2540 C C . PHE A 1 319 ? 15.895 0.538 22.264 1.00 31.59 319 PHE A C 1
ATOM 2542 O O . PHE A 1 319 ? 15.208 -0.482 22.239 1.00 31.59 319 PHE A O 1
ATOM 2549 N N . SER A 1 320 ? 17.002 0.644 23.002 1.00 27.16 320 SER A N 1
ATOM 2550 C CA . SER A 1 320 ? 17.462 -0.335 23.997 1.00 27.16 320 SER A CA 1
ATOM 2551 C C . SER A 1 320 ? 17.447 0.274 25.385 1.00 27.16 320 SER A C 1
ATOM 2553 O O . SER A 1 320 ? 18.022 1.383 25.487 1.00 27.16 320 SER A O 1
#

Solvent-accessible surface area (backbone atoms only — not comparable to full-atom values): 18301 Å² total; per-residue (Å²): 130,77,70,42,42,34,37,40,26,53,78,89,39,66,68,52,56,55,50,41,53,51,28,53,78,68,76,41,64,70,54,49,78,42,45,54,62,36,48,75,71,64,76,45,70,65,52,87,55,50,35,85,51,26,36,42,30,68,57,70,70,69,98,40,67,68,49,47,44,50,25,30,32,50,10,46,77,51,88,75,92,78,73,51,65,80,55,54,51,72,59,41,70,70,64,72,94,57,93,44,56,70,70,54,42,42,30,28,46,46,15,48,42,52,49,34,58,56,54,49,76,40,59,67,38,52,59,54,71,50,48,70,57,52,44,37,71,50,28,46,54,59,42,50,50,54,33,53,77,70,72,44,93,70,67,58,65,76,55,88,45,70,33,42,68,53,44,52,52,52,25,57,79,66,73,45,51,38,30,32,42,27,33,25,38,63,60,97,58,36,53,33,32,46,35,35,46,64,98,87,51,48,40,37,41,20,23,55,38,81,43,82,54,96,95,38,80,48,46,26,39,66,62,45,87,41,78,43,64,52,66,69,63,48,37,54,53,42,33,58,43,20,36,45,35,38,35,34,29,48,56,71,88,64,59,66,56,96,91,28,40,44,51,78,47,75,41,68,57,96,92,37,82,75,44,81,42,47,31,42,26,94,53,99,71,52,50,68,82,66,72,34,48,77,54,84,76,85,63,98,82,71,81,84,76,85,69,95,43,93,88,62,57,70,73,59,64,78,75,110

Radius of gyration: 21.42 Å; Cα contacts (8 Å, |Δi|>4): 535; chains: 1; bounding box: 56×36×61 Å

Mean predicted aligned error: 7.44 Å

Nearest PDB structures (foldseek):
  7kct-assembly1_B  TM=4.806E-01  e=1.408E-02  Hydrogenobacter thermophilus
  6swl-assembly2_B  TM=4.320E-01  e=1.894E+00  Geobacillus stearothermophilus
  3kln-assembly4_D  TM=2.801E-01  e=7.527E-01  Vibrio cholerae O1 biovar El Tor
  3kln-assembly1_A  TM=3.101E-01  e=1.265E+00  Vibrio cholerae O1 biovar El Tor

Sequence (320 aa):
MSIQFIVVANQENRRVTLWQQALENLGVKPATIITYSDLIAGRDTLERFNQPHNIIRFDSPEKNFEVAKALIAVGAGVSDDGKHQRLSAADVAALEFDKGRILYPRQWYLGWRYLLQQWEKQLNCPTINHPTEIATMFDKPLSHQLFVNHGIPVAPSLGTIGSYQELRQVMESQSCHRVFVKLSHGSSASGVVAYQTNSTRELAITTVERVHENSQSIFYNSRKIRRYSQREAIADIIDTLCKEGVQVEQWLPKARLQNRPFDLRVVVIAGQAQHLVVRLGKSPMTNLHLGSDRGVSKNSSSISFQFSMPKYSAAIRRFS

Foldseek 3Di:
DAAAEAEEEDCPDVVLVVVQVVCVVVVHDGHHYDYLVCLLVVVDACLVQQDQRYEYEYDDHPPDVVSLLSLLLQLLPFDDPPLADHDHNVVSVVDDDDAQFPDLLLSSLSSQLVSLVVNLVSYNYHYDDRSNRVSQVQFQVSVVVVCVVVVNDDFDWLPWDQFPVSVVVSCVVVVFFWKWKAQRGDDPQRLIWTWGDDPPWIKTWGLWDWDDDPNDTTIGSVLEIDMDTDPVVVRNSGNNSSSRTITMGRLDDADDDPNFGWDWDFDDDPLAGDDIWIWTDPDSDRDVSNVTDTDDDPDPPDDPPPPPDPPNPVNPVVRD